Protein 8DLC (pdb70)

Nearest PDB structures (foldseek):
  8dlc-assembly1_A-2  TM=1.005E+00  e=5.383E-42  Vitis vinifera
  4dok-assembly2_B  TM=9.853E-01  e=1.527E-31  Arabidopsis thaliana
  8v8o-assembly2_B  TM=9.751E-01  e=1.381E-26  Panicum virgatum
  5wl6-assembly2_B  TM=9.278E-01  e=7.003E-23  unidentified
  8v8l-assembly2_B  TM=8.866E-01  e=4.266E-18  Panicum virgatum

Solvent-accessible surface area: 10740 Å² total; per-residue (Å²): 163,148,90,43,110,2,61,156,18,58,0,32,45,95,33,100,38,80,89,75,0,34,26,23,2,94,7,14,17,47,78,127,90,149,219,103,83,66,70,70,12,0,0,0,1,0,0,17,61,90,4,28,50,82,0,74,102,39,126,65,82,56,9,166,80,0,22,122,40,64,106,0,1,75,26,0,3,78,12,88,18,5,8,25,2,32,0,3,1,32,100,81,32,117,0,22,81,5,0,83,94,0,44,43,12,0,75,86,56,0,56,90,82,124,92,85,96,138,101,9,64,97,14,2,85,125,1,32,115,15,0,112,88,34,107,1,88,126,85,1,42,0,18,0,37,8,29,53,128,51,165,25,0,61,0,18,7,26,14,133,88,144,158,103,37,110,45,76,5,129,23,48,35,0,5,54,4,0,29,38,19,4,2,15,3,71,174,12,55,0,96,69,0,6,49,27,0,0,79,48,0,8,73,64,2,78,176

Secondary structure (DSSP, 8-state):
-PPEEETTEEE-SEEESSSEEEEEEEEEEEEEETTEEEEEEEEEEEE-TTHHHHTGGGTT--HHHHHT-HHHHHHHHHSSS-EEEEEEESS-EEHHHHHHHHHHHHHHHHHHTT---HHHHHHHHHHHHHHHT-EE-TT-EEEEEE-TTSS-EEEEEE-TTSPPEEEEE--HHHHHHHHHHHH-GGG-S-HHHHHHHHHHHHHHHT-

Organism: Vitis vinifera (NCBI:txid29760)

Structure (mmCIF, N/CA/C/O backbone):
data_8DLC
#
_entry.id   8DLC
#
_cell.length_a   49.420
_cell.length_b   49.420
_cell.length_c   170.851
_cell.angle_alpha   90.000
_cell.angle_beta   90.000
_cell.angle_gamma   120.000
#
_symmetry.space_group_name_H-M   'P 32 2 1'
#
loop_
_entity.id
_entity.type
_entity.pdbx_description
1 polymer 'Chalcone-flavonone isomerase family protein'
2 water water
#
loop_
_atom_site.group_PDB
_atom_site.id
_atom_site.type_symbol
_atom_site.label_atom_id
_atom_site.label_alt_id
_atom_site.label_comp_id
_atom_site.label_asym_id
_atom_site.label_entity_id
_atom_site.label_seq_id
_atom_site.pdbx_PDB_ins_code
_atom_site.Cartn_x
_atom_site.Cartn_y
_atom_site.Cartn_z
_atom_site.occupancy
_atom_site.B_iso_or_equiv
_atom_site.auth_seq_id
_atom_site.auth_comp_id
_atom_site.auth_asym_id
_atom_site.auth_atom_id
_atom_site.pdbx_PDB_model_num
ATOM 1 N N . THR A 1 10 ? 42.72047 -7.48068 -2.34262 1.000 71.18714 41 THR A N 1
ATOM 2 C CA . THR A 1 10 ? 41.50540 -6.68285 -2.17533 1.000 69.08677 41 THR A CA 1
ATOM 3 C C . THR A 1 10 ? 41.39859 -6.14098 -0.75227 1.000 66.96500 41 THR A C 1
ATOM 4 O O . THR A 1 10 ? 41.86385 -6.77500 0.20359 1.000 64.83999 41 THR A O 1
ATOM 15 N N . GLU A 1 11 ? 40.76347 -4.97707 -0.62106 1.000 58.90293 42 GLU A N 1
ATOM 16 C CA . GLU A 1 11 ? 40.77760 -4.22717 0.62700 1.000 50.81608 42 GLU A CA 1
ATOM 17 C C . GLU A 1 11 ? 39.75386 -4.76838 1.62214 1.000 39.42829 42 GLU A C 1
ATOM 18 O O . GLU A 1 11 ? 38.66084 -5.19749 1.24931 1.000 33.62026 42 GLU A O 1
ATOM 30 N N . MET A 1 12 ? 40.12109 -4.74344 2.89608 1.000 38.45912 43 MET A N 1
ATOM 31 C CA . MET A 1 12 ? 39.18632 -5.07164 3.95422 1.000 31.30326 43 MET A CA 1
ATOM 32 C C . MET A 1 12 ? 38.10521 -3.99679 4.05451 1.000 33.97723 43 MET A C 1
ATOM 33 O O . MET A 1 12 ? 38.35702 -2.80674 3.85056 1.000 29.52826 43 MET A O 1
ATOM 47 N N . VAL A 1 13 ? 36.89632 -4.42697 4.39870 1.000 27.60923 44 VAL A N 1
ATOM 48 C CA . VAL A 1 13 ? 35.78925 -3.50113 4.63698 1.000 24.34565 44 VAL A CA 1
ATOM 49 C C . VAL A 1 13 ? 35.77348 -3.15625 6.11301 1.000 23.47160 44 VAL A C 1
ATOM 50 O O . VAL A 1 13 ? 35.64175 -4.04333 6.94896 1.000 23.55131 44 VAL A O 1
ATOM 63 N N . MET A 1 14 ? 35.92437 -1.87226 6.43209 1.000 25.17108 45 MET A N 1
ATOM 64 C CA . MET A 1 14 ? 35.91657 -1.41137 7.81912 1.000 26.71581 45 MET A CA 1
ATOM 65 C C . MET A 1 14 ? 34.47263 -1.23159 8.27941 1.000 25.16218 45 MET A C 1
ATOM 66 O O . MET A 1 14 ? 33.75843 -0.34564 7.80161 1.000 27.99323 45 MET A O 1
ATOM 80 N N . VAL A 1 15 ? 34.06391 -2.03672 9.24742 1.000 22.26565 46 VAL A N 1
ATOM 81 C CA . VAL A 1 15 ? 32.74702 -1.99394 9.86066 1.000 24.19972 46 VAL A CA 1
ATOM 82 C C . VAL A 1 15 ? 32.93521 -1.41903 11.27267 1.000 24.06024 46 VAL A C 1
ATOM 83 O O . VAL A 1 15 ? 33.40646 -2.09804 12.18453 1.000 19.76968 46 VAL A O 1
ATOM 96 N N . ASP A 1 16 ? 32.57609 -0.15909 11.46584 1.000 24.80236 47 ASP A N 1
ATOM 97 C CA . ASP A 1 16 ? 32.86622 0.55884 12.71085 1.000 31.33434 47 ASP A CA 1
ATOM 98 C C . ASP A 1 16 ? 34.29835 0.27499 13.18656 1.000 31.74309 47 ASP A C 1
ATOM 99 O O . ASP A 1 16 ? 34.54861 -0.16707 14.30848 1.000 28.95503 47 ASP A O 1
ATOM 108 N N . GLU A 1 17 ? 35.25815 0.50418 12.29740 1.000 30.91729 48 GLU A N 1
ATOM 109 C CA . GLU A 1 17 ? 36.69122 0.42234 12.58913 1.000 32.81526 48 GLU A CA 1
ATOM 110 C C . GLU A 1 17 ? 37.21044 -1.00061 12.80292 1.000 32.76348 48 GLU A C 1
ATOM 111 O O . GLU A 1 17 ? 38.38153 -1.18249 13.16269 1.000 29.33318 48 GLU A O 1
ATOM 123 N N . ILE A 1 18 ? 36.39652 -2.00769 12.54799 1.000 29.27281 49 ILE A N 1
ATOM 124 C CA . ILE A 1 18 ? 36.81171 -3.41364 12.58380 1.000 26.17827 49 ILE A CA 1
ATOM 125 C C . ILE A 1 18 ? 36.85551 -3.94452 11.17175 1.000 23.08933 49 ILE A C 1
ATOM 126 O O . ILE A 1 18 ? 35.86536 -3.81859 10.42194 1.000 22.97981 49 ILE A O 1
ATOM 142 N N . PRO A 1 19 ? 37.95751 -4.57035 10.75049 1.000 23.29112 50 PRO A N 1
ATOM 143 C CA . PRO A 1 19 ? 38.05233 -5.10123 9.38943 1.000 27.55399 50 PRO A CA 1
ATOM 144 C C . PRO A 1 19 ? 37.26345 -6.38231 9.15847 1.000 29.47688 50 PRO A C 1
ATOM 145 O O . PRO A 1 19 ? 37.24372 -7.29038 9.98840 1.000 26.54846 50 PRO A O 1
ATOM 156 N N . PHE A 1 20 ? 36.60125 -6.44130 8.00059 1.000 25.65612 51 PHE A N 1
ATOM 157 C CA . PHE A 1 20 ? 35.84931 -7.59936 7.55163 1.000 21.49591 51 PHE A CA 1
ATOM 158 C C . PHE A 1 20 ? 36.29209 -7.91719 6.12753 1.000 21.93332 51 PHE A C 1
ATOM 159 O O . PHE A 1 20 ? 36.34982 -7.01511 5.28659 1.000 22.65748 51 PHE A O 1
ATOM 176 N N . PRO A 1 21 ? 36.57619 -9.17512 5.79837 1.000 25.60216 52 PRO A N 1
ATOM 177 C CA . PRO A 1 21 ? 36.80797 -9.54198 4.39330 1.000 23.91440 52 PRO A CA 1
ATOM 178 C C . PRO A 1 21 ? 35.59578 -9.22406 3.53855 1.000 25.56548 52 PRO A C 1
ATOM 179 O O . PRO A 1 21 ? 34.44988 -9.40925 3.98475 1.000 23.63331 52 PRO A O 1
ATOM 190 N N . PRO A 1 22 ? 35.79449 -8.76994 2.29755 1.000 31.26622 53 PRO A N 1
ATOM 191 C CA . PRO A 1 22 ? 34.63030 -8.57601 1.40378 1.000 27.39711 53 PRO A CA 1
ATOM 192 C C . PRO A 1 22 ? 34.06537 -9.88004 0.87378 1.000 23.94794 53 PRO A C 1
ATOM 193 O O . PRO A 1 22 ? 32.92328 -9.91215 0.39199 1.000 26.62132 53 PRO A O 1
ATOM 204 N N . GLN A 1 23 ? 34.83252 -10.95395 0.94655 1.000 21.22420 54 GLN A N 1
ATOM 205 C CA . GLN A 1 23 ? 34.45460 -12.26796 0.46751 1.000 25.63836 54 GLN A CA 1
ATOM 206 C C . GLN A 1 23 ? 35.01691 -13.31297 1.43032 1.000 29.24735 54 GLN A C 1
ATOM 207 O O . GLN A 1 23 ? 36.13098 -13.17587 1.93013 1.000 32.23549 54 GLN A O 1
ATOM 221 N N . ILE A 1 24 ? 34.21809 -14.33409 1.71339 1.000 25.58373 55 ILE A N 1
ATOM 222 C CA . ILE A 1 24 ? 34.62538 -15.53110 2.44422 1.000 26.19436 55 ILE A CA 1
ATOM 223 C C . ILE A 1 24 ? 34.23838 -16.74608 1.60619 1.000 29.95584 55 ILE A C 1
ATOM 224 O O . ILE A 1 24 ? 33.19126 -16.75316 0.95638 1.000 30.46563 55 ILE A O 1
ATOM 240 N N . THR A 1 25 ? 35.09650 -17.75697 1.57795 1.000 25.96026 56 THR A N 1
ATOM 241 C CA . THR A 1 25 ? 34.81852 -18.97894 0.82890 1.000 25.71090 56 THR A CA 1
ATOM 242 C C . THR A 1 25 ? 34.55284 -20.12206 1.79486 1.000 28.88387 56 THR A C 1
ATOM 243 O O . THR A 1 25 ? 35.41604 -20.46801 2.60767 1.000 30.50338 56 THR A O 1
ATOM 254 N N . THR A 1 26 ? 33.35190 -20.70020 1.70403 1.000 28.65132 57 THR A N 1
ATOM 255 C CA . THR A 1 26 ? 33.02519 -21.93630 2.40799 1.000 30.21269 57 THR A CA 1
ATOM 256 C C . THR A 1 26 ? 33.01913 -23.03822 1.35490 1.000 30.85117 57 THR A C 1
ATOM 257 O O . THR A 1 26 ? 34.05806 -23.32003 0.75069 1.000 38.20662 57 THR A O 1
ATOM 268 N N . ALA A 1 27 ? 31.85617 -23.65334 1.11807 1.000 31.52310 58 ALA A N 1
ATOM 269 C CA . ALA A 1 27 ? 31.66806 -24.50327 -0.05296 1.000 31.97579 58 ALA A CA 1
ATOM 270 C C . ALA A 1 27 ? 31.58672 -23.70418 -1.34889 1.000 38.84232 58 ALA A C 1
ATOM 271 O O . ALA A 1 27 ? 31.77359 -24.27207 -2.42897 1.000 36.55261 58 ALA A O 1
ATOM 278 N N . LYS A 1 28 ? 31.28457 -22.41722 -1.26173 1.000 28.68010 59 LYS A N 1
ATOM 279 C CA . LYS A 1 28 ? 31.10125 -21.52416 -2.38862 1.000 32.09826 59 LYS A CA 1
ATOM 280 C C . LYS A 1 28 ? 31.67715 -20.17911 -1.99962 1.000 27.80055 59 LYS A C 1
ATOM 281 O O . LYS A 1 28 ? 31.81633 -19.87019 -0.80362 1.000 28.29431 59 LYS A O 1
ATOM 300 N N . PRO A 1 29 ? 32.02986 -19.34299 -2.97361 1.000 32.08862 60 PRO A N 1
ATOM 301 C CA . PRO A 1 29 ? 32.37174 -17.94797 -2.66656 1.000 30.77520 60 PRO A CA 1
ATOM 302 C C . PRO A 1 29 ? 31.15174 -17.19417 -2.15328 1.000 25.83817 60 PRO A C 1
ATOM 303 O O . PRO A 1 29 ? 30.07764 -17.25826 -2.75208 1.000 26.93017 60 PRO A O 1
ATOM 314 N N . LEU A 1 30 ? 31.31786 -16.50024 -1.03125 1.000 22.83592 61 LEU A N 1
ATOM 315 C CA . LEU A 1 30 ? 30.24388 -15.73243 -0.40899 1.000 25.89868 61 LEU A CA 1
ATOM 316 C C . LEU A 1 30 ? 30.65971 -14.27538 -0.31395 1.000 22.52016 61 LEU A C 1
ATOM 317 O O . LEU A 1 30 ? 31.80673 -13.97526 0.01686 1.000 26.26190 61 LEU A O 1
ATOM 333 N N . CYS A 1 31 ? 29.72454 -13.38847 -0.61070 1.000 22.38227 62 CYS A N 1
ATOM 334 C CA . CYS A 1 31 ? 29.94337 -11.95345 -0.53763 1.000 19.93167 62 CYS A CA 1
ATOM 335 C C . CYS A 1 31 ? 29.37753 -11.33963 0.72953 1.000 19.30204 62 CYS A C 1
ATOM 336 O O . CYS A 1 31 ? 28.31166 -11.72980 1.19669 1.000 19.16051 62 CYS A O 1
ATOM 344 N N . LEU A 1 32 ? 30.08249 -10.32958 1.23248 1.000 19.26183 63 LEU A N 1
ATOM 345 C CA . LEU A 1 32 ? 29.59759 -9.49173 2.31863 1.000 19.47888 63 LEU A CA 1
ATOM 346 C C . LEU A 1 32 ? 28.47538 -8.62283 1.80191 1.000 18.72324 63 LEU A C 1
ATOM 347 O O . LEU A 1 32 ? 28.71912 -7.73673 0.98094 1.000 23.95527 63 LEU A O 1
ATOM 363 N N . LEU A 1 33 ? 27.23249 -8.92502 2.20012 1.000 19.27542 64 LEU A N 1
ATOM 364 C CA . LEU A 1 33 ? 26.07730 -8.19713 1.68039 1.000 19.23033 64 LEU A CA 1
ATOM 365 C C . LEU A 1 33 ? 25.36639 -7.37030 2.74159 1.000 17.96018 64 LEU A C 1
ATOM 366 O O . LEU A 1 33 ? 24.38825 -6.68140 2.43782 1.000 21.00482 64 LEU A O 1
ATOM 382 N N . GLY A 1 34 ? 25.83463 -7.42534 3.97050 1.000 18.14102 65 GLY A N 1
ATOM 383 C CA . GLY A 1 34 ? 25.28672 -6.61350 5.03566 1.000 20.04986 65 GLY A CA 1
ATOM 384 C C . GLY A 1 34 ? 26.25194 -6.61547 6.20149 1.000 17.66816 65 GLY A C 1
ATOM 385 O O . GLY A 1 34 ? 27.00210 -7.57239 6.41127 1.000 17.41405 65 GLY A O 1
ATOM 389 N N . TYR A 1 35 ? 26.26493 -5.51053 6.93157 1.000 15.18414 66 TYR A N 1
ATOM 390 C CA . TYR A 1 35 ? 27.08213 -5.39452 8.11643 1.000 15.86859 66 TYR A CA 1
ATOM 391 C C . TYR A 1 35 ? 26.45215 -4.30467 8.96164 1.000 16.06095 66 TYR A C 1
ATOM 392 O O . TYR A 1 35 ? 25.65696 -3.49273 8.47085 1.000 15.71936 66 TYR A O 1
ATOM 410 N N . GLY A 1 36 ? 26.79139 -4.33673 10.24257 1.000 16.21469 67 GLY A N 1
ATOM 411 C CA . GLY A 1 36 ? 26.20746 -3.44388 11.23075 1.000 18.14435 67 GLY A CA 1
ATOM 412 C C . GLY A 1 36 ? 26.78375 -3.77192 12.60062 1.000 17.04380 67 GLY A C 1
ATOM 413 O O . GLY A 1 36 ? 27.82686 -4.41680 12.71737 1.000 20.25121 67 GLY A O 1
ATOM 417 N N . ILE A 1 37 ? 26.09789 -3.32809 13.63678 1.000 17.80375 68 ILE A N 1
ATOM 418 C CA . ILE A 1 37 ? 26.55016 -3.50115 15.00868 1.000 16.61008 68 ILE A CA 1
ATOM 419 C C . ILE A 1 37 ? 25.35337 -3.84437 15.87588 1.000 19.39990 68 ILE A C 1
ATOM 420 O O . ILE A 1 37 ? 24.20227 -3.61749 15.50511 1.000 18.56231 68 ILE A O 1
ATOM 436 N N . THR A 1 38 ? 25.65166 -4.39643 17.05278 1.000 19.84929 69 THR A N 1
ATOM 437 C CA . THR A 1 38 ? 24.72687 -4.45364 18.17694 1.000 22.37016 69 THR A CA 1
ATOM 438 C C . THR A 1 38 ? 25.17891 -3.36966 19.16195 1.000 21.96636 69 THR A C 1
ATOM 439 O O . THR A 1 38 ? 26.38293 -3.16552 19.38174 1.000 20.04268 69 THR A O 1
ATOM 450 N N . ASP A 1 39 ? 24.21793 -2.67183 19.74618 1.000 21.32414 70 ASP A N 1
ATOM 451 C CA . ASP A 1 39 ? 24.51196 -1.56886 20.64522 1.000 23.51531 70 ASP A CA 1
ATOM 452 C C . ASP A 1 39 ? 23.27507 -1.25209 21.46747 1.000 26.92180 70 ASP A C 1
ATOM 453 O O . ASP A 1 39 ? 22.18309 -1.76621 21.21463 1.000 28.07195 70 ASP A O 1
ATOM 462 N N . ILE A 1 40 ? 23.46714 -0.37014 22.45251 1.000 28.05413 71 ILE A N 1
ATOM 463 C CA . ILE A 1 40 ? 22.37620 0.24766 23.18776 1.000 26.85689 71 ILE A CA 1
ATOM 464 C C . ILE A 1 40 ? 22.62100 1.75069 23.18783 1.000 28.68141 71 ILE A C 1
ATOM 465 O O . ILE A 1 40 ? 23.75998 2.19782 23.36166 1.000 29.23923 71 ILE A O 1
ATOM 481 N N . GLU A 1 41 ? 21.56286 2.52857 22.95709 1.000 33.45750 72 GLU A N 1
ATOM 482 C CA . GLU A 1 41 ? 21.57670 3.98657 23.07821 1.000 38.52351 72 GLU A CA 1
ATOM 483 C C . GLU A 1 41 ? 20.65187 4.31235 24.24541 1.000 40.99547 72 GLU A C 1
ATOM 484 O O . GLU A 1 41 ? 19.43588 4.11421 24.14361 1.000 36.60311 72 GLU A O 1
ATOM 496 N N . ILE A 1 42 ? 21.22602 4.78034 25.35834 1.000 43.30051 73 ILE A N 1
ATOM 497 C CA . ILE A 1 42 ? 20.45220 5.09214 26.55751 1.000 50.19555 73 ILE A CA 1
ATOM 498 C C . ILE A 1 42 ? 21.17521 6.17617 27.34146 1.000 46.09568 73 ILE A C 1
ATOM 499 O O . ILE A 1 42 ? 22.39917 6.31133 27.25825 1.000 38.18097 73 ILE A O 1
ATOM 515 N N . HIS A 1 43 ? 20.40725 6.94901 28.11966 1.000 41.68233 74 HIS A N 1
ATOM 516 C CA . HIS A 1 43 ? 20.95925 8.06702 28.88265 1.000 46.56758 74 HIS A CA 1
ATOM 517 C C . HIS A 1 43 ? 21.85298 8.94920 28.00856 1.000 44.09322 74 HIS A C 1
ATOM 518 O O . HIS A 1 43 ? 22.88200 9.44829 28.46441 1.000 48.01112 74 HIS A O 1
ATOM 532 N N . PHE A 1 44 ? 21.49772 9.09526 26.73164 1.000 42.17554 75 PHE A N 1
ATOM 533 C CA . PHE A 1 44 ? 22.18344 9.99042 25.80858 1.000 45.24706 75 PHE A CA 1
ATOM 534 C C . PHE A 1 44 ? 23.58844 9.52063 25.47129 1.000 49.90470 75 PHE A C 1
ATOM 535 O O . PHE A 1 44 ? 24.47728 10.33776 25.19819 1.000 49.76414 75 PHE A O 1
ATOM 552 N N A LEU A 1 45 ? 23.77560 8.19565 25.42914 0.520 37.52371 76 LEU A N 1
ATOM 553 N N B LEU A 1 45 ? 23.82061 8.21866 25.49514 0.480 37.57549 76 LEU A N 1
ATOM 554 C CA A LEU A 1 45 ? 25.08566 7.55483 25.30785 0.520 38.03505 76 LEU A CA 1
ATOM 555 C CA B LEU A 1 45 ? 25.11359 7.73186 25.04986 0.480 38.00583 76 LEU A CA 1
ATOM 556 C C A LEU A 1 45 ? 24.94067 6.28288 24.48177 0.520 35.37351 76 LEU A C 1
ATOM 557 C C B LEU A 1 45 ? 24.96066 6.34188 24.46278 0.480 35.41080 76 LEU A C 1
ATOM 558 O O A LEU A 1 45 ? 23.96479 5.55074 24.64889 0.520 32.90127 76 LEU A O 1
ATOM 559 O O B LEU A 1 45 ? 24.02681 5.59874 24.77089 0.480 33.05202 76 LEU A O 1
ATOM 590 N N . GLN A 1 46 ? 25.89954 6.02707 23.59458 1.000 33.35965 77 GLN A N 1
ATOM 591 C CA . GLN A 1 46 ? 25.91555 4.79714 22.81747 1.000 34.40852 77 GLN A CA 1
ATOM 592 C C . GLN A 1 46 ? 27.00476 3.85724 23.31920 1.000 28.48869 77 GLN A C 1
ATOM 593 O O . GLN A 1 46 ? 28.14975 4.27636 23.54302 1.000 35.01793 77 GLN A O 1
ATOM 607 N N . ILE A 1 47 ? 26.64595 2.59118 23.48816 1.000 28.68395 78 ILE A N 1
ATOM 608 C CA . ILE A 1 47 ? 27.59416 1.56926 23.90290 1.000 31.13598 78 ILE A CA 1
ATOM 609 C C . ILE A 1 47 ? 27.51912 0.43834 22.89682 1.000 25.01462 78 ILE A C 1
ATOM 610 O O . ILE A 1 47 ? 26.46418 -0.20879 22.77997 1.000 24.85934 78 ILE A O 1
ATOM 626 N N . LYS A 1 48 ? 28.63203 0.17353 22.21560 1.000 25.67333 79 LYS A N 1
ATOM 627 C CA . LYS A 1 48 ? 28.67495 -0.80337 21.13451 1.000 25.49126 79 LYS A CA 1
ATOM 628 C C . LYS A 1 48 ? 29.16121 -2.15835 21.63031 1.000 22.46656 79 LYS A C 1
ATOM 629 O O . LYS A 1 48 ? 30.19135 -2.25127 22.29811 1.000 27.84277 79 LYS A O 1
ATOM 648 N N . PHE A 1 49 ? 28.43928 -3.20841 21.27036 1.000 23.18625 80 PHE A N 1
ATOM 649 C CA . PHE A 1 49 ? 28.70255 -4.55042 21.77720 1.000 23.60690 80 PHE A CA 1
ATOM 650 C C . PHE A 1 49 ? 29.45147 -5.40624 20.76899 1.000 22.12231 80 PHE A C 1
ATOM 651 O O . PHE A 1 49 ? 30.48261 -5.99714 21.09976 1.000 17.94741 80 PHE A O 1
ATOM 668 N N . THR A 1 50 ? 28.95025 -5.47721 19.53108 1.000 19.74846 81 THR A N 1
ATOM 669 C CA . THR A 1 50 ? 29.58817 -6.31305 18.53089 1.000 19.68735 81 THR A CA 1
ATOM 670 C C . THR A 1 50 ? 29.42884 -5.67395 17.15898 1.000 18.85599 81 THR A C 1
ATOM 671 O O . THR A 1 50 ? 28.51769 -4.88005 16.92721 1.000 18.78349 81 THR A O 1
ATOM 682 N N . ALA A 1 51 ? 30.30372 -6.07277 16.23678 1.000 17.84848 82 ALA A N 1
ATOM 683 C CA . ALA A 1 51 ? 30.11542 -5.80568 14.81084 1.000 23.02431 82 ALA A CA 1
ATOM 684 C C . ALA A 1 51 ? 29.77845 -7.10466 14.08980 1.000 20.61236 82 ALA A C 1
ATOM 685 O O . ALA A 1 51 ? 30.29165 -8.16562 14.43061 1.000 18.81446 82 ALA A O 1
ATOM 692 N N . ILE A 1 52 ? 28.93625 -7.00869 13.06796 1.000 19.43134 83 ILE A N 1
ATOM 693 C CA . ILE A 1 52 ? 28.39127 -8.17170 12.37196 1.000 16.69924 83 ILE A CA 1
ATOM 694 C C . ILE A 1 52 ? 28.63998 -8.01854 10.86993 1.000 16.32182 83 ILE A C 1
ATOM 695 O O . ILE A 1 52 ? 28.44373 -6.93852 10.30306 1.000 17.80179 83 ILE A O 1
ATOM 711 N N . GLY A 1 53 ? 29.00900 -9.10145 10.23678 1.000 18.16978 84 GLY A N 1
ATOM 712 C CA . GLY A 1 53 ? 29.00774 -9.16333 8.78577 1.000 16.50839 84 GLY A CA 1
ATOM 713 C C . GLY A 1 53 ? 28.17981 -10.35340 8.35683 1.000 17.71742 84 GLY A C 1
ATOM 714 O O . GLY A 1 53 ? 28.26505 -11.42844 8.94572 1.000 16.67483 84 GLY A O 1
ATOM 718 N N . VAL A 1 54 ? 27.39559 -10.15341 7.30599 1.000 15.37005 85 VAL A N 1
ATOM 719 C CA . VAL A 1 54 ? 26.54962 -11.20048 6.75906 1.000 15.94717 85 VAL A CA 1
ATOM 720 C C . VAL A 1 54 ? 27.03741 -11.56930 5.36694 1.000 18.03101 85 VAL A C 1
ATOM 721 O O . VAL A 1 54 ? 27.10314 -10.72022 4.47800 1.000 17.26870 85 VAL A O 1
ATOM 734 N N . TYR A 1 55 ? 27.33954 -12.83625 5.15778 1.000 16.85567 86 TYR A N 1
ATOM 735 C CA . TYR A 1 55 ? 27.96137 -13.30407 3.92263 1.000 19.73257 86 TYR A CA 1
ATOM 736 C C . TYR A 1 55 ? 26.97937 -14.25714 3.26873 1.000 20.66444 86 TYR A C 1
ATOM 737 O O . TYR A 1 55 ? 26.50360 -15.17525 3.91974 1.000 16.86783 86 TYR A O 1
ATOM 755 N N . LEU A 1 56 ? 26.65210 -14.01408 2.01081 1.000 17.44260 87 LEU A N 1
ATOM 756 C CA . LEU A 1 56 ? 25.68807 -14.81514 1.27692 1.000 16.09159 87 LEU A CA 1
ATOM 757 C C . LEU A 1 56 ? 26.19984 -15.07096 -0.13519 1.000 16.72522 87 LEU A C 1
ATOM 758 O O . LEU A 1 56 ? 26.99665 -14.31182 -0.68028 1.000 17.80717 87 LEU A O 1
ATOM 774 N N . GLU A 1 57 ? 25.65886 -16.11098 -0.75818 1.000 17.92613 88 GLU A N 1
ATOM 775 C CA . GLU A 1 57 ? 25.97664 -16.38383 -2.13726 1.000 23.84499 88 GLU A CA 1
ATOM 776 C C . GLU A 1 57 ? 25.38434 -15.28583 -3.01006 1.000 21.10347 88 GLU A C 1
ATOM 777 O O . GLU A 1 57 ? 24.25933 -14.82500 -2.75181 1.000 23.20365 88 GLU A O 1
ATOM 789 N N . PRO A 1 58 ? 26.12009 -14.81066 -4.01816 1.000 25.65171 89 PRO A N 1
ATOM 790 C CA . PRO A 1 58 ? 25.50780 -13.84566 -4.95396 1.000 29.20409 89 PRO A CA 1
ATOM 791 C C . PRO A 1 58 ? 24.23075 -14.36977 -5.60177 1.000 25.88737 89 PRO A C 1
ATOM 792 O O . PRO A 1 58 ? 23.30960 -13.59587 -5.86254 1.000 25.26399 89 PRO A O 1
ATOM 803 N N . GLU A 1 59 ? 24.13287 -15.68176 -5.82286 1.000 24.19237 90 GLU A N 1
ATOM 804 C CA . GLU A 1 59 ? 22.94285 -16.30187 -6.37869 1.000 31.96131 90 GLU A CA 1
ATOM 805 C C . GLU A 1 59 ? 21.72099 -16.14010 -5.49445 1.000 26.58439 90 GLU A C 1
ATOM 806 O O . GLU A 1 59 ? 20.60496 -16.48421 -5.92127 1.000 22.46924 90 GLU A O 1
ATOM 818 N N . ILE A 1 60 ? 21.88316 -15.67218 -4.25244 1.000 25.81426 91 ILE A N 1
ATOM 819 C CA . ILE A 1 60 ? 20.69029 -15.50240 -3.42021 1.000 20.05170 91 ILE A CA 1
ATOM 820 C C . ILE A 1 60 ? 19.76804 -14.48246 -4.08096 1.000 25.48294 91 ILE A C 1
ATOM 821 O O . ILE A 1 60 ? 18.53608 -14.51563 -3.91273 1.000 20.87913 91 ILE A O 1
ATOM 837 N N . VAL A 1 61 ? 20.33578 -13.56932 -4.88199 1.000 19.83389 92 VAL A N 1
ATOM 838 C CA . VAL A 1 61 ? 19.46553 -12.58838 -5.54075 1.000 17.64541 92 VAL A CA 1
ATOM 839 C C . VAL A 1 61 ? 18.45946 -13.30944 -6.42762 1.000 23.29799 92 VAL A C 1
ATOM 840 O O . VAL A 1 61 ? 17.30838 -12.86357 -6.56737 1.000 25.78863 92 VAL A O 1
ATOM 853 N N . GLY A 1 62 ? 18.83550 -14.46634 -6.98278 1.000 23.48622 93 GLY A N 1
ATOM 854 C CA . GLY A 1 62 ? 17.88945 -15.24240 -7.79867 1.000 23.94620 93 GLY A CA 1
ATOM 855 C C . GLY A 1 62 ? 16.79269 -15.90960 -6.98152 1.000 28.40473 93 GLY A C 1
ATOM 856 O O . GLY A 1 62 ? 15.65362 -16.03371 -7.43932 1.000 26.00139 93 GLY A O 1
ATOM 860 N N . HIS A 1 63 ? 17.10197 -16.30967 -5.73661 1.000 23.46165 94 HIS A N 1
ATOM 861 C CA . HIS A 1 63 ? 16.07520 -16.84987 -4.87247 1.000 20.58451 94 HIS A CA 1
ATOM 862 C C . HIS A 1 63 ? 15.12516 -15.79503 -4.34421 1.000 22.80867 94 HIS A C 1
ATOM 863 O O . HIS A 1 63 ? 14.07530 -16.15021 -3.80904 1.000 24.87109 94 HIS A O 1
ATOM 877 N N . LEU A 1 64 ? 15.45598 -14.51698 -4.44716 1.000 20.12145 95 LEU A N 1
ATOM 878 C CA . LEU A 1 64 ? 14.62895 -13.47713 -3.85593 1.000 20.54441 95 LEU A CA 1
ATOM 879 C C . LEU A 1 64 ? 13.91165 -12.64614 -4.92173 1.000 20.11430 95 LEU A C 1
ATOM 880 O O . LEU A 1 64 ? 13.39057 -11.56923 -4.62054 1.000 19.80591 95 LEU A O 1
ATOM 896 N N . GLN A 1 65 ? 13.76350 -13.18606 -6.10474 1.000 24.05015 96 GLN A N 1
ATOM 897 C CA . GLN A 1 65 ? 13.14221 -12.47005 -7.19757 1.000 22.90997 96 GLN A CA 1
ATOM 898 C C . GLN A 1 65 ? 11.70020 -12.05826 -6.94227 1.000 25.12415 96 GLN A C 1
ATOM 899 O O . GLN A 1 65 ? 11.24396 -11.11626 -7.58711 1.000 27.45033 96 GLN A O 1
ATOM 913 N N . PRO A 1 66 ? 10.93445 -12.70942 -6.06218 1.000 22.97518 97 PRO A N 1
ATOM 914 C CA . PRO A 1 66 ? 9.60743 -12.16562 -5.78189 1.000 22.15310 97 PRO A CA 1
ATOM 915 C C . PRO A 1 66 ? 9.65835 -10.73165 -5.23379 1.000 24.58828 97 PRO A C 1
ATOM 916 O O . PRO A 1 66 ? 8.64624 -10.02278 -5.31754 1.000 24.16370 97 PRO A O 1
ATOM 927 N N . TRP A 1 67 ? 10.80538 -10.25155 -4.73596 1.000 24.71609 98 TRP A N 1
ATOM 928 C CA . TRP A 1 67 ? 10.86531 -8.90059 -4.16886 1.000 22.13117 98 TRP A CA 1
ATOM 929 C C . TRP A 1 67 ? 11.58002 -7.90542 -5.08691 1.000 23.78257 98 TRP A C 1
ATOM 930 O O . TRP A 1 67 ? 11.88695 -6.79042 -4.66488 1.000 25.97574 98 TRP A O 1
ATOM 951 N N . LYS A 1 68 ? 11.74783 -8.24130 -6.35697 1.000 25.03195 99 LYS A N 1
ATOM 952 C CA . LYS A 1 68 ? 12.42154 -7.31014 -7.26502 1.000 29.22451 99 LYS A CA 1
ATOM 953 C C . LYS A 1 68 ? 11.60434 -6.03423 -7.45076 1.000 31.79742 99 LYS A C 1
ATOM 954 O O . LYS A 1 68 ? 10.38035 -6.04439 -7.39854 1.000 26.88780 99 LYS A O 1
ATOM 973 N N . GLY A 1 69 ? 12.31716 -4.92112 -7.64481 1.000 30.32758 100 GLY A N 1
ATOM 974 C CA . GLY A 1 69 ? 11.70198 -3.61919 -7.73159 1.000 32.94754 100 GLY A CA 1
ATOM 975 C C . GLY A 1 69 ? 11.35114 -2.97334 -6.41247 1.000 34.62027 100 GLY A C 1
ATOM 976 O O . GLY A 1 69 ? 10.98000 -1.79539 -6.40231 1.000 31.61640 100 GLY A O 1
ATOM 980 N N . LYS A 1 70 ? 11.44844 -3.68742 -5.29355 1.000 31.05180 101 LYS A N 1
ATOM 981 C CA . LYS A 1 70 ? 11.17460 -3.08656 -3.99545 1.000 26.26103 101 LYS A CA 1
ATOM 982 C C . LYS A 1 70 ? 12.38059 -2.28645 -3.51860 1.000 25.07645 101 LYS A C 1
ATOM 983 O O . LYS A 1 70 ? 13.53560 -2.67428 -3.74185 1.000 26.46671 101 LYS A O 1
ATOM 1002 N N . SER A 1 71 ? 12.10359 -1.21054 -2.78847 1.000 26.12345 102 SER A N 1
ATOM 1003 C CA . SER A 1 71 ? 13.14758 -0.36045 -2.25859 1.000 29.70823 102 SER A CA 1
ATOM 1004 C C . SER A 1 71 ? 13.70789 -0.90349 -0.95374 1.000 29.15223 102 SER A C 1
ATOM 1005 O O . SER A 1 71 ? 13.07012 -1.67263 -0.23968 1.000 23.40207 102 SER A O 1
ATOM 1013 N N . GLY A 1 72 ? 14.87889 -0.39337 -0.59291 1.000 25.83382 103 GLY A N 1
ATOM 1014 C CA . GLY A 1 72 ? 15.50317 -0.81039 0.65294 1.000 24.82957 103 GLY A CA 1
ATOM 1015 C C . GLY A 1 72 ? 14.63336 -0.52860 1.85612 1.000 25.63409 103 GLY A C 1
ATOM 1016 O O . GLY A 1 72 ? 14.54963 -1.34268 2.77107 1.000 25.76935 103 GLY A O 1
ATOM 1020 N N . LYS A 1 73 ? 13.92921 0.60631 1.85035 1.000 26.63138 104 LYS A N 1
ATOM 1021 C CA . LYS A 1 73 ? 13.07238 0.92311 2.99253 1.000 29.00989 104 LYS A CA 1
ATOM 1022 C C . LYS A 1 73 ? 11.87853 -0.03605 3.11167 1.000 27.77447 104 LYS A C 1
ATOM 1023 O O . LYS A 1 73 ? 11.51579 -0.44319 4.22671 1.000 31.01761 104 LYS A O 1
ATOM 1042 N N . GLU A 1 74 ? 11.24537 -0.41404 1.99976 1.000 27.42673 105 GLU A N 1
ATOM 1043 C CA . GLU A 1 74 ? 10.13152 -1.34519 2.15889 1.000 33.54208 105 GLU A CA 1
ATOM 1044 C C . GLU A 1 74 ? 10.60674 -2.78415 2.39068 1.000 33.73221 105 GLU A C 1
ATOM 1045 O O . GLU A 1 74 ? 9.91797 -3.55630 3.06775 1.000 32.73298 105 GLU A O 1
ATOM 1057 N N . LEU A 1 75 ? 11.80771 -3.13296 1.94743 1.000 24.40616 106 LEU A N 1
ATOM 1058 C CA . LEU A 1 75 ? 12.35493 -4.48591 2.20622 1.000 25.52681 106 LEU A CA 1
ATOM 1059 C C . LEU A 1 75 ? 12.76521 -4.56598 3.67914 1.000 24.86792 106 LEU A C 1
ATOM 1060 O O . LEU A 1 75 ? 12.52545 -5.59006 4.27610 1.000 23.54536 106 LEU A O 1
ATOM 1076 N N . ALA A 1 76 ? 13.22018 -3.46897 4.26915 1.000 22.56898 107 ALA A N 1
ATOM 1077 C CA . ALA A 1 76 ? 13.68543 -3.39403 5.67507 1.000 27.01391 107 ALA A CA 1
ATOM 1078 C C . ALA A 1 76 ? 12.53464 -3.65825 6.65526 1.000 28.62041 107 ALA A C 1
ATOM 1079 O O . ALA A 1 76 ? 12.79590 -4.12731 7.74017 1.000 28.08419 107 ALA A O 1
ATOM 1086 N N . GLU A 1 77 ? 11.30853 -3.31538 6.28151 1.000 28.36402 108 GLU A N 1
ATOM 1087 C CA . GLU A 1 77 ? 10.09471 -3.53060 7.09972 1.000 33.82927 108 GLU A CA 1
ATOM 1088 C C . GLU A 1 77 ? 9.32478 -4.76066 6.61376 1.000 27.03043 108 GLU A C 1
ATOM 1089 O O . GLU A 1 77 ? 8.22488 -4.92984 7.07295 1.000 28.60549 108 GLU A O 1
ATOM 1101 N N . ASN A 1 78 ? 9.88972 -5.59152 5.74259 1.000 26.53563 109 ASN A N 1
ATOM 1102 C CA . ASN A 1 78 ? 9.16476 -6.71856 5.16663 1.000 28.03584 109 ASN A CA 1
ATOM 1103 C C . ASN A 1 78 ? 9.65803 -8.02455 5.76643 1.000 26.46700 109 ASN A C 1
ATOM 1104 O O . ASN A 1 78 ? 10.66902 -8.57738 5.31220 1.000 23.76767 109 ASN A O 1
ATOM 1115 N N . ASP A 1 79 ? 8.92828 -8.53072 6.75853 1.000 26.62680 110 ASP A N 1
ATOM 1116 C CA . ASP A 1 79 ? 9.35156 -9.75372 7.42835 1.000 26.91481 110 ASP A CA 1
ATOM 1117 C C . ASP A 1 79 ? 9.14656 -10.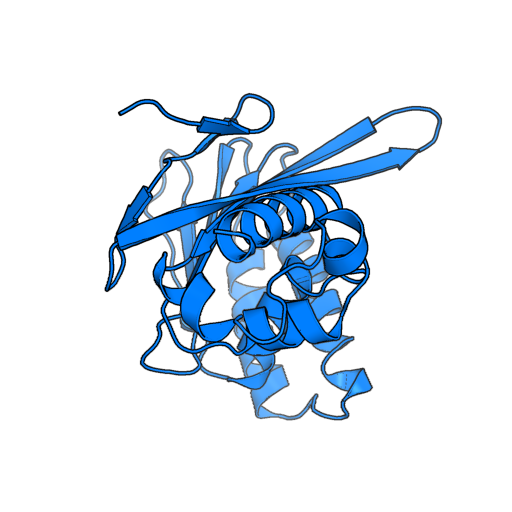99868 6.55829 1.000 28.27959 110 ASP A C 1
ATOM 1118 O O . ASP A 1 79 ? 9.85772 -11.98060 6.75908 1.000 26.26997 110 ASP A O 1
ATOM 1127 N N . ASP A 1 80 ? 8.27337 -10.96971 5.55045 1.000 23.85984 111 ASP A N 1
ATOM 1128 C CA . ASP A 1 80 ? 8.24634 -12.09263 4.62036 1.000 26.00105 111 ASP A CA 1
ATOM 1129 C C . ASP A 1 80 ? 9.54320 -12.17340 3.81812 1.000 24.90388 111 ASP A C 1
ATOM 1130 O O . ASP A 1 80 ? 10.02728 -13.26632 3.49994 1.000 23.47696 111 ASP A O 1
ATOM 1139 N N . PHE A 1 81 ? 10.09499 -11.02430 3.45211 1.000 20.50311 112 PHE A N 1
ATOM 1140 C CA . PHE A 1 81 ? 11.33884 -10.99208 2.69088 1.000 21.23543 112 PHE A CA 1
ATOM 1141 C C . PHE A 1 81 ? 12.44708 -11.66201 3.48562 1.000 19.30688 112 PHE A C 1
ATOM 1142 O O . PHE A 1 81 ? 13.15609 -12.53787 2.97042 1.000 18.82304 112 PHE A O 1
ATOM 1159 N N . PHE A 1 82 ? 12.59926 -11.26509 4.75463 1.000 20.95272 113 PHE A N 1
ATOM 1160 C CA . PHE A 1 82 ? 13.66248 -11.82402 5.57539 1.000 21.71903 113 PHE A CA 1
ATOM 1161 C C . PHE A 1 82 ? 13.39773 -13.26908 5.90832 1.000 19.94998 113 PHE A C 1
ATOM 1162 O O . PHE A 1 82 ? 14.34084 -14.05397 5.96808 1.000 20.30248 113 PHE A O 1
ATOM 1179 N N . GLU A 1 83 ? 12.12880 -13.66825 6.02952 1.000 20.96259 114 GLU A N 1
ATOM 1180 C CA . GLU A 1 83 ? 11.83301 -15.08430 6.16846 1.000 20.91862 114 GLU A CA 1
ATOM 1181 C C . GLU A 1 83 ? 12.29488 -15.86114 4.94531 1.000 21.81719 114 GLU A C 1
ATOM 1182 O O . GLU A 1 83 ? 12.81604 -16.97109 5.06712 1.000 22.11547 114 GLU A O 1
ATOM 1194 N N . ALA A 1 84 ? 12.11159 -15.30407 3.75239 1.000 19.80426 115 ALA A N 1
ATOM 1195 C CA . ALA A 1 84 ? 12.57646 -16.00592 2.56125 1.000 18.65513 115 ALA A CA 1
ATOM 1196 C C . ALA A 1 84 ? 14.09645 -16.02372 2.50197 1.000 17.84907 115 ALA A C 1
ATOM 1197 O O . ALA A 1 84 ? 14.71549 -16.99660 2.03877 1.000 17.93550 115 ALA A O 1
ATOM 1204 N N . LEU A 1 85 ? 14.72839 -14.94367 2.91794 1.000 20.19959 116 LEU A N 1
ATOM 1205 C CA . LEU A 1 85 ? 16.18438 -14.93048 2.88967 1.000 19.12557 116 LEU A CA 1
ATOM 1206 C C . LEU A 1 85 ? 16.74269 -15.97649 3.84348 1.000 18.39001 116 LEU A C 1
ATOM 1207 O O . LEU A 1 85 ? 17.69372 -16.68934 3.51225 1.000 18.06766 116 LEU A O 1
ATOM 1223 N N . ILE A 1 86 ? 16.16393 -16.07166 5.03958 1.000 17.92506 117 ILE A N 1
ATOM 1224 C CA . ILE A 1 86 ? 16.63323 -17.02168 6.05742 1.000 17.69405 117 ILE A CA 1
ATOM 1225 C C . ILE A 1 86 ? 16.50833 -18.45266 5.57432 1.000 20.56176 117 ILE A C 1
ATOM 1226 O O . ILE A 1 86 ? 17.37549 -19.29557 5.86109 1.000 19.33131 117 ILE A O 1
ATOM 1242 N N . SER A 1 87 ? 15.45122 -18.74573 4.81849 1.000 21.62099 118 SER A N 1
ATOM 1243 C CA . SER A 1 87 ? 15.20632 -20.11073 4.38443 1.000 22.17718 118 SER A CA 1
ATOM 1244 C C . SER A 1 87 ? 15.65209 -20.38056 2.95832 1.000 23.71175 118 SER A C 1
ATOM 1245 O O . SER A 1 87 ? 15.62316 -21.54052 2.52424 1.000 22.01795 118 SER A O 1
ATOM 1253 N N . ALA A 1 88 ? 16.10682 -19.35444 2.23032 1.000 19.60042 119 ALA A N 1
ATOM 1254 C CA . ALA A 1 88 ? 16.57460 -19.54927 0.87422 1.000 20.55263 119 ALA A CA 1
ATOM 1255 C C . ALA A 1 88 ? 17.59673 -20.67113 0.79894 1.000 18.44008 119 ALA A C 1
ATOM 1256 O O . ALA A 1 88 ? 18.34793 -20.88311 1.73979 1.000 19.14401 119 ALA A O 1
ATOM 1263 N N . PRO A 1 89 ? 17.66262 -21.41104 -0.30313 1.000 22.08988 120 PRO A N 1
ATOM 1264 C CA . PRO A 1 89 ? 18.74272 -22.39089 -0.44541 1.000 21.15516 120 PRO A CA 1
ATOM 1265 C C . PRO A 1 89 ? 20.09061 -21.68771 -0.53960 1.000 21.92626 120 PRO A C 1
ATOM 1266 O O . PRO A 1 89 ? 20.20838 -20.56765 -1.04153 1.000 24.39691 120 PRO A O 1
ATOM 1277 N N . GLY A 1 90 ? 21.11978 -22.36761 -0.06785 1.000 21.22211 121 GLY A N 1
ATOM 1278 C CA . GLY A 1 90 ? 22.48469 -21.94042 -0.29606 1.000 22.77775 121 GLY A CA 1
ATOM 1279 C C . GLY A 1 90 ? 23.24391 -21.76743 1.00281 1.000 22.47890 121 GLY A C 1
ATOM 1280 O O . GLY A 1 90 ? 22.69912 -21.85759 2.10290 1.000 20.99273 121 GLY A O 1
ATOM 1284 N N . GLU A 1 91 ? 24.55684 -21.53725 0.82559 1.000 22.38943 122 GLU A N 1
ATOM 1285 C CA . GLU A 1 91 ? 25.47102 -21.31322 1.93844 1.000 22.39574 122 GLU A CA 1
ATOM 1286 C C . GLU A 1 91 ? 25.29596 -19.92630 2.55058 1.000 22.22584 122 GLU A C 1
ATOM 1287 O O . GLU A 1 91 ? 25.08170 -18.92226 1.83370 1.000 19.74151 122 GLU A O 1
ATOM 1299 N N . LYS A 1 92 ? 25.45319 -19.85738 3.87556 1.000 19.32961 123 LYS A N 1
ATOM 1300 C CA . LYS A 1 92 ? 25.36716 -18.58745 4.58768 1.000 16.49251 123 LYS A CA 1
ATOM 1301 C 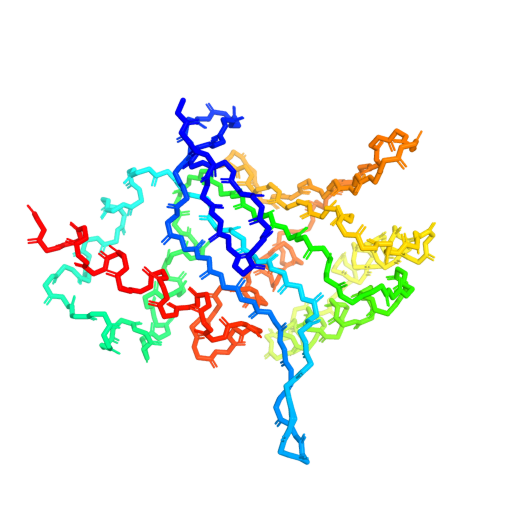C . LYS A 1 92 ? 26.38937 -18.58141 5.71649 1.000 18.83711 123 LYS A C 1
ATOM 1302 O O . LYS A 1 92 ? 26.74160 -19.61541 6.25734 1.000 17.72931 123 LYS A O 1
ATOM 1321 N N . PHE A 1 93 ? 26.88628 -17.41238 6.04649 1.000 18.94703 124 PHE A N 1
ATOM 1322 C CA . PHE A 1 93 ? 27.95145 -17.29132 7.03831 1.000 17.21289 124 PHE A CA 1
ATOM 1323 C C . PHE A 1 93 ? 27.77842 -15.97440 7.78344 1.000 17.34613 124 PHE A C 1
ATOM 1324 O O . PHE A 1 93 ? 27.61117 -14.92337 7.15556 1.000 17.38682 124 PHE A O 1
ATOM 1341 N N . LEU A 1 94 ? 27.77367 -16.03251 9.12544 1.000 17.29638 125 LEU A N 1
ATOM 1342 C CA . LEU A 1 94 ? 27.75467 -14.83358 9.94954 1.000 16.08218 125 LEU A CA 1
ATOM 1343 C C . LEU A 1 94 ? 29.09378 -14.67647 10.64331 1.000 21.43446 125 LEU A C 1
ATOM 1344 O O . LEU A 1 94 ? 29.57202 -15.61746 11.25914 1.000 18.69348 125 LEU A O 1
ATOM 1360 N N . ARG A 1 95 ? 29.66162 -13.46939 10.61030 1.000 18.32387 126 ARG A N 1
ATOM 1361 C CA . ARG A 1 95 ? 30.90871 -13.16329 11.31110 1.000 15.82359 126 ARG A CA 1
ATOM 1362 C C . ARG A 1 95 ? 30.65276 -12.06341 12.31823 1.000 15.49231 126 ARG A C 1
ATOM 1363 O O . ARG A 1 95 ? 30.14256 -10.99744 11.95341 1.000 17.49522 126 ARG A O 1
ATOM 1384 N N . ILE A 1 96 ? 30.94003 -12.34647 13.59816 1.000 19.86157 127 ILE A N 1
ATOM 1385 C CA . ILE A 1 96 ? 30.65812 -11.43260 14.70628 1.000 15.97914 127 ILE A CA 1
ATOM 1386 C C . ILE A 1 96 ? 31.98421 -11.13949 15.40706 1.000 21.37224 127 ILE A C 1
ATOM 1387 O O . ILE A 1 96 ? 32.71740 -12.06742 15.77085 1.000 18.56448 127 ILE A O 1
ATOM 1403 N N . VAL A 1 97 ? 32.29708 -9.85846 15.57311 1.000 19.95366 128 VAL A N 1
ATOM 1404 C CA . VAL A 1 97 ? 33.54214 -9.42135 16.20791 1.000 20.22689 128 VAL A CA 1
ATOM 1405 C C . VAL A 1 97 ? 33.19928 -8.64450 17.48304 1.000 20.60761 128 VAL A C 1
ATOM 1406 O O . VAL A 1 97 ? 32.38215 -7.71160 17.44727 1.000 19.63295 128 VAL A O 1
ATOM 1419 N N . VAL A 1 98 ? 33.81953 -9.04351 18.60389 1.000 21.83692 129 VAL A N 1
ATOM 1420 C CA . VAL A 1 98 ? 33.50670 -8.44966 19.89800 1.000 20.70359 129 VAL A CA 1
ATOM 1421 C C . VAL A 1 98 ? 34.08953 -7.04559 19.97600 1.000 21.01680 129 VAL A C 1
ATOM 1422 O O . VAL A 1 98 ? 35.27145 -6.82941 19.67780 1.000 23.30070 129 VAL A O 1
ATOM 1435 N N . ILE A 1 99 ? 33.25648 -6.08573 20.37524 1.000 20.45835 130 ILE A N 1
ATOM 1436 C CA . ILE A 1 99 ? 33.71937 -4.74469 20.68426 1.000 23.85530 130 ILE A CA 1
ATOM 1437 C C . ILE A 1 99 ? 33.86662 -4.53980 22.20125 1.000 21.15388 130 ILE A C 1
ATOM 1438 O O . ILE A 1 99 ? 34.95868 -4.25370 22.69107 1.000 26.25607 130 ILE A O 1
ATOM 1454 N N . LYS A 1 100 ? 32.78578 -4.72300 22.93943 1.000 21.99224 131 LYS A N 1
ATOM 1455 C CA . LYS A 1 100 ? 32.80705 -4.70511 24.40143 1.000 22.90640 131 LYS A CA 1
ATOM 1456 C C . LYS A 1 100 ? 33.14333 -6.08611 24.95526 1.000 26.31126 131 LYS A C 1
ATOM 1457 O O . LYS A 1 100 ? 32.37041 -7.02520 24.74832 1.000 22.79883 131 LYS A O 1
ATOM 1476 N N . GLU A 1 101 ? 34.27348 -6.20803 25.68704 1.000 26.88376 132 GLU A N 1
ATOM 1477 C CA . GLU A 1 101 ? 34.66075 -7.49003 26.27786 1.000 27.60332 132 GLU A CA 1
ATOM 1478 C C . GLU A 1 101 ? 33.58699 -7.93624 27.25603 1.000 23.79929 132 GLU A C 1
ATOM 1479 O O . GLU A 1 101 ? 33.07402 -7.12237 28.01119 1.000 24.07237 132 GLU A O 1
ATOM 1491 N N . ILE A 1 102 ? 33.26016 -9.23629 27.26198 1.000 24.66665 133 ILE A N 1
ATOM 1492 C CA . ILE A 1 102 ? 32.20838 -9.78549 28.11713 1.000 23.80708 133 ILE A CA 1
ATOM 1493 C C . ILE A 1 102 ? 32.52363 -11.24248 28.44695 1.000 26.21412 133 ILE A C 1
ATOM 1494 O O . ILE A 1 102 ? 33.36659 -11.87732 27.81475 1.000 22.84915 133 ILE A O 1
ATOM 1510 N N . LYS A 1 103 ? 31.79588 -11.80365 29.41904 1.000 23.31746 134 LYS A N 1
ATOM 1511 C CA . LYS A 1 103 ? 31.94511 -13.23365 29.65990 1.000 25.80915 134 LYS A CA 1
ATOM 1512 C C . LYS A 1 103 ? 31.29199 -13.99964 28.52096 1.000 21.32267 134 LYS A C 1
ATOM 1513 O O . LYS A 1 103 ? 30.24186 -13.60773 28.03918 1.000 21.74873 134 LYS A O 1
ATOM 1532 N N . GLY A 1 104 ? 31.86708 -15.15954 28.16776 1.000 24.93143 135 GLY A N 1
ATOM 1533 C CA . GLY A 1 104 ? 31.21001 -16.03354 27.20881 1.000 26.17727 135 GLY A CA 1
ATOM 1534 C C . GLY A 1 104 ? 29.80113 -16.38276 27.62004 1.000 25.16781 135 GLY A C 1
ATOM 1535 O O . GLY A 1 104 ? 28.91299 -16.49480 26.78319 1.000 21.74692 135 GLY A O 1
ATOM 1539 N N . SER A 1 105 ? 29.57540 -16.57589 28.91906 1.000 23.05619 136 SER A N 1
ATOM 1540 C CA . SER A 1 105 ? 28.25653 -16.98510 29.38427 1.000 24.42320 136 SER A CA 1
ATOM 1541 C C . SER A 1 105 ? 27.22937 -15.87022 29.25855 1.000 23.91512 136 SER A C 1
ATOM 1542 O O . SER A 1 105 ? 26.02839 -16.15936 29.18275 1.000 25.55445 136 SER A O 1
ATOM 1550 N N . GLN A 1 106 ? 27.66219 -14.61615 29.16758 1.000 23.67061 137 GLN A N 1
ATOM 1551 C CA . GLN A 1 106 ? 26.72700 -13.52625 28.88184 1.000 23.21818 137 GLN A CA 1
ATOM 1552 C C . GLN A 1 106 ? 26.24573 -13.54419 27.41893 1.000 24.06443 137 GLN A C 1
ATOM 1553 O O . GLN A 1 106 ? 25.08864 -13.21832 27.13917 1.000 23.86805 137 GLN A O 1
ATOM 1567 N N . TYR A 1 107 ? 27.09961 -13.91701 26.47874 1.000 22.36568 138 TYR A N 1
ATOM 1568 C CA . TYR A 1 107 ? 26.60038 -14.10896 25.11981 1.000 22.39582 138 TYR A CA 1
ATOM 1569 C C . TYR A 1 107 ? 25.78152 -15.38006 25.01686 1.000 23.70580 138 TYR A C 1
ATOM 1570 O O . TYR A 1 107 ? 24.72441 -15.40314 24.37305 1.000 22.61596 138 TYR A O 1
ATOM 1588 N N . GLY A 1 108 ? 26.26378 -16.44705 25.64969 1.000 21.63352 139 GLY A N 1
ATOM 1589 C CA . GLY A 1 108 ? 25.47695 -17.67116 25.75773 1.000 26.44486 139 GLY A CA 1
ATOM 1590 C C . GLY A 1 108 ? 24.04200 -17.44237 26.17102 1.000 23.30206 139 GLY A C 1
ATOM 1591 O O . GLY A 1 108 ? 23.11695 -17.95244 25.53614 1.000 23.41758 139 GLY A O 1
ATOM 1595 N N . VAL A 1 109 ? 23.83110 -16.66548 27.23712 1.000 22.57828 140 VAL A N 1
ATOM 1596 C CA . VAL A 1 109 ? 22.47616 -16.45770 27.74838 1.000 22.61707 140 VAL A CA 1
ATOM 1597 C C . VAL A 1 109 ? 21.66088 -15.54073 26.84261 1.000 21.64925 140 VAL A C 1
ATOM 1598 O O . VAL A 1 109 ? 20.43388 -15.68588 26.75582 1.000 21.90807 140 VAL A O 1
ATOM 1611 N N . GLN A 1 110 ? 22.29864 -14.53060 26.22157 1.000 23.66071 141 GLN A N 1
ATOM 1612 C CA . GLN A 1 110 ? 21.59935 -13.71761 25.21977 1.000 23.90088 141 GLN A CA 1
ATOM 1613 C C . GLN A 1 110 ? 21.14225 -14.61757 24.07678 1.000 24.45850 141 GLN A C 1
ATOM 1614 O O . GLN A 1 110 ? 19.99317 -14.56868 23.64100 1.000 22.35158 141 GLN A O 1
ATOM 1628 N N . LEU A 1 111 ? 22.05327 -15.47141 23.58254 1.000 20.01219 142 LEU A N 1
ATOM 1629 C CA . LEU A 1 111 ? 21.67620 -16.42038 22.54753 1.000 20.65284 142 LEU A CA 1
ATOM 1630 C C . LEU A 1 111 ? 20.57041 -17.34356 23.03466 1.000 20.63856 142 LEU A C 1
ATOM 1631 O O . LEU A 1 111 ? 19.54531 -17.51664 22.36284 1.000 21.59324 142 LEU A O 1
ATOM 1647 N N . GLU A 1 112 ? 20.77270 -17.96263 24.19758 1.000 22.42565 143 GLU A N 1
ATOM 1648 C CA . GLU A 1 112 ? 19.81092 -18.94579 24.68067 1.000 22.48124 143 GLU A CA 1
ATOM 1649 C C . GLU A 1 112 ? 18.43086 -18.32898 24.81298 1.000 21.50577 143 GLU A C 1
ATOM 1650 O O . GLU A 1 112 ? 17.42188 -18.96608 24.49311 1.000 24.13772 143 GLU A O 1
ATOM 1662 N N . SER A 1 113 ? 18.37380 -17.10002 25.32909 1.000 23.07022 144 SER A N 1
ATOM 1663 C CA . SER A 1 113 ? 17.09676 -16.45120 25.53838 1.000 23.53632 144 SER A CA 1
ATOM 1664 C C . SER A 1 113 ? 16.44947 -16.09018 24.21653 1.000 27.87663 144 SER A C 1
ATOM 1665 O O . SER A 1 113 ? 15.23346 -16.26432 24.05474 1.000 25.49747 144 SER A O 1
ATOM 1673 N N . ALA A 1 114 ? 17.23823 -15.65100 23.23142 1.000 25.36376 145 ALA A N 1
ATOM 1674 C CA . ALA A 1 114 ? 16.66895 -15.36797 21.91754 1.000 23.33712 145 ALA A CA 1
ATOM 1675 C C . ALA A 1 114 ? 16.12099 -16.62898 21.24054 1.000 25.00845 145 ALA A C 1
ATOM 1676 O O . ALA A 1 114 ? 15.04687 -16.60707 20.62574 1.000 23.04037 145 ALA A O 1
ATOM 1683 N N . VAL A 1 115 ? 16.85614 -17.73689 21.31932 1.000 22.95736 146 VAL A N 1
ATOM 1684 C CA . VAL A 1 115 ? 16.42718 -18.97790 20.67930 1.000 20.50396 146 VAL A CA 1
ATOM 1685 C C . VAL A 1 115 ? 15.25740 -19.60011 21.42746 1.000 23.93001 146 VAL A C 1
ATOM 1686 O O . VAL A 1 115 ? 14.25434 -20.00218 20.83361 1.000 23.19314 146 VAL A O 1
ATOM 1699 N N . ARG A 1 116 ? 15.35565 -19.68220 22.74344 1.000 21.09337 147 ARG A N 1
ATOM 1700 C CA . ARG A 1 116 ? 14.27787 -20.28940 23.51259 1.000 25.34513 147 ARG A CA 1
ATOM 1701 C C . ARG A 1 116 ? 12.97274 -19.53455 23.33989 1.000 21.94700 147 ARG A C 1
ATOM 1702 O O . ARG A 1 116 ? 11.90080 -20.14568 23.22204 1.000 23.78612 147 ARG A O 1
ATOM 1723 N N . ASP A 1 117 ? 13.03458 -18.20555 23.36998 1.000 23.90030 148 ASP A N 1
ATOM 1724 C CA . ASP A 1 117 ? 11.84344 -17.39868 23.17427 1.000 28.07746 148 ASP A CA 1
ATOM 1725 C C . ASP A 1 117 ? 11.16623 -17.70566 21.84837 1.000 27.37990 148 ASP A C 1
ATOM 1726 O O . ASP A 1 117 ? 9.94223 -17.75581 21.77359 1.000 24.40898 148 ASP A O 1
ATOM 1735 N N A ARG A 1 118 ? 11.94806 -17.86847 20.77721 0.650 25.23268 149 ARG A N 1
ATOM 1736 N N B ARG A 1 118 ? 11.95006 -17.85947 20.77821 0.350 25.23605 149 ARG A N 1
ATOM 1737 C CA A ARG A 1 118 ? 11.35084 -18.10244 19.46230 0.650 24.47286 149 ARG A CA 1
ATOM 1738 C CA B ARG A 1 118 ? 11.36485 -18.11344 19.46430 0.350 24.49287 149 ARG A CA 1
ATOM 1739 C C A ARG A 1 118 ? 10.79801 -19.52251 19.36629 0.650 25.05609 149 ARG A C 1
ATOM 1740 C C B ARG A 1 118 ? 10.79201 -19.52051 19.38529 0.350 25.06907 149 ARG A C 1
ATOM 1741 O O A ARG A 1 118 ? 9.71094 -19.73860 18.82547 0.650 24.40389 149 ARG A O 1
ATOM 1742 O O B ARG A 1 118 ? 9.69794 -19.72560 18.84948 0.350 24.45004 149 ARG A O 1
ATOM 1783 N N . LEU A 1 119 ? 11.51024 -20.50046 19.93508 1.000 24.31872 150 LEU A N 1
ATOM 1784 C CA . LEU A 1 119 ? 11.01141 -21.86553 19.94406 1.000 25.84035 150 LEU A CA 1
ATOM 1785 C C . LEU A 1 119 ? 9.69556 -21.94975 20.70630 1.000 27.45816 150 LEU A C 1
ATOM 1786 O O . LEU A 1 119 ? 8.71355 -22.52684 20.22343 1.000 25.62620 150 LEU A O 1
ATOM 1802 N N . ALA A 1 120 ? 9.64870 -21.33486 21.88536 1.000 26.68029 151 ALA A N 1
ATOM 1803 C CA . ALA A 1 120 ? 8.43085 -21.33308 22.68258 1.000 30.18953 151 ALA A CA 1
ATOM 1804 C C . ALA A 1 120 ? 7.26763 -20.71716 21.90984 1.000 29.87436 151 ALA A C 1
ATOM 1805 O O . ALA A 1 120 ? 6.17569 -21.28030 21.87400 1.000 28.37168 151 ALA A O 1
ATOM 1812 N N . ALA A 1 121 ? 7.48836 -19.56108 21.27090 1.000 28.41626 152 ALA A N 1
ATOM 1813 C CA . ALA A 1 121 ? 6.42614 -18.93615 20.48414 1.000 29.23033 152 ALA A CA 1
ATOM 1814 C C . ALA A 1 121 ? 5.89106 -19.87013 19.40617 1.000 29.64133 152 ALA A C 1
ATOM 1815 O O . ALA A 1 121 ? 4.70100 -19.82726 19.09639 1.000 32.58016 152 ALA A O 1
ATOM 1822 N N . ASP A 1 122 ? 6.73006 -20.72498 18.83394 1.000 29.23020 153 ASP A N 1
ATOM 1823 C CA . ASP A 1 122 ? 6.28201 -21.70396 17.86095 1.000 29.83529 153 ASP A CA 1
ATOM 1824 C C . ASP A 1 122 ? 5.92129 -23.05106 18.48390 1.000 29.63391 153 ASP A C 1
ATOM 1825 O O . ASP A 1 122 ? 5.61028 -23.99403 17.74588 1.000 31.74791 153 ASP A O 1
ATOM 1834 N N . ASP A 1 123 ? 5.97055 -23.16716 19.81489 1.000 33.38826 154 ASP A N 1
ATOM 1835 C CA . ASP A 1 123 ? 5.75384 -24.44424 20.49482 1.000 34.10456 154 ASP A CA 1
ATOM 1836 C C . ASP A 1 123 ? 6.70288 -25.53008 19.96856 1.000 31.15269 154 ASP A C 1
ATOM 1837 O O . ASP A 1 123 ? 6.32300 -26.69211 19.81053 1.000 35.23810 154 ASP A O 1
ATOM 1846 N N . LYS A 1 124 ? 7.95979 -25.15690 19.71236 1.000 29.50773 155 LYS A N 1
ATOM 1847 C CA . LYS A 1 124 ? 8.98083 -26.09873 19.27109 1.000 28.36455 155 LYS A CA 1
ATOM 1848 C C . LYS A 1 124 ? 10.08804 -26.30167 20.30587 1.000 23.87185 155 LYS A C 1
ATOM 1849 O O . LYS A 1 124 ? 11.17505 -26.78851 19.98063 1.000 23.97053 155 LYS A O 1
ATOM 1868 N N . TYR A 1 125 ? 9.83023 -25.97681 21.56295 1.000 27.75497 156 TYR A N 1
ATOM 1869 C CA . TYR A 1 125 ? 10.84444 -26.10976 22.60475 1.000 24.28083 156 TYR A CA 1
ATOM 1870 C C . TYR A 1 125 ? 10.72374 -27.49483 23.24066 1.000 30.33527 156 TYR A C 1
ATOM 1871 O O . TYR A 1 125 ? 10.23396 -27.65698 24.35673 1.000 29.25454 156 TYR A O 1
ATOM 1889 N N . GLU A 1 126 ? 11.24873 -28.49970 22.52148 1.000 25.24032 157 GLU A N 1
ATOM 1890 C CA . GLU A 1 126 ? 11.13097 -29.90675 22.84539 1.000 25.86232 157 GLU A CA 1
ATOM 1891 C C . GLU A 1 126 ? 12.48512 -30.47060 23.23309 1.000 24.98556 157 GLU A C 1
ATOM 1892 O O . GLU A 1 126 ? 13.48904 -29.76248 23.28796 1.000 24.54971 157 GLU A O 1
ATOM 1904 N N . GLU A 1 127 ? 12.50832 -31.78562 23.44898 1.000 29.04321 158 GLU A N 1
ATOM 1905 C CA . GLU A 1 127 ? 13.66752 -32.42752 24.06371 1.000 28.92402 158 GLU A CA 1
ATOM 1906 C C . GLU A 1 127 ? 14.93334 -32.18429 23.25050 1.000 25.14731 158 GLU A C 1
ATOM 1907 O O . GLU A 1 127 ? 15.98540 -31.86821 23.80433 1.000 25.23317 158 GLU A O 1
ATOM 1919 N N . GLU A 1 128 ? 14.86312 -32.39220 21.93550 1.000 28.38992 159 GLU A N 1
ATOM 1920 C CA . GLU A 1 128 ? 16.04595 -32.25298 21.09529 1.000 31.63026 159 GLU A CA 1
ATOM 1921 C C . GLU A 1 128 ? 16.53576 -30.81191 21.05632 1.000 23.41586 159 GLU A C 1
ATOM 1922 O O . GLU A 1 128 ? 17.74973 -30.55476 21.09311 1.000 24.96396 159 GLU A O 1
ATOM 1934 N N . GLU A 1 129 ? 15.61261 -29.86402 20.92356 1.000 21.35882 160 GLU A N 1
ATOM 1935 C CA . GLU A 1 129 ? 16.00644 -28.46397 20.95660 1.000 24.23628 160 GLU A CA 1
ATOM 1936 C C . GLU A 1 129 ? 16.68664 -28.13099 22.27251 1.000 24.52164 160 GLU A C 1
ATOM 1937 O O . GLU A 1 129 ? 17.70256 -27.42886 22.29738 1.000 21.72695 160 GLU A O 1
ATOM 1949 N N . GLU A 1 130 ? 16.11991 -28.59715 23.38657 1.000 22.88665 161 GLU A N 1
ATOM 1950 C CA . GLU A 1 130 ? 16.68710 -28.26919 24.68949 1.000 24.23236 161 GLU A CA 1
ATOM 1951 C C . GLU A 1 130 ? 18.10619 -28.79102 24.79819 1.000 25.02181 161 GLU A C 1
ATOM 1952 O O . GLU A 1 130 ? 19.01518 -28.07694 25.25008 1.000 24.54326 161 GLU A O 1
ATOM 1964 N N . GLU A 1 131 ? 18.31627 -30.05496 24.37705 1.000 21.99991 162 GLU A N 1
ATOM 1965 C CA . GLU A 1 131 ? 19.63736 -30.65679 24.43276 1.000 26.06972 162 GLU A CA 1
ATOM 1966 C C . GLU A 1 131 ? 20.62910 -29.90359 23.54863 1.000 24.18482 162 GLU A C 1
ATOM 1967 O O . GLU A 1 131 ? 21.77614 -29.66648 23.93444 1.000 23.56490 162 GLU A O 1
ATOM 1979 N N . ALA A 1 132 ? 20.21083 -29.52755 22.35474 1.000 22.92142 163 ALA A N 1
ATOM 1980 C CA . ALA A 1 132 ? 21.12558 -28.83736 21.45363 1.000 20.68054 163 ALA A CA 1
ATOM 1981 C C . ALA A 1 132 ? 21.49851 -27.46936 22.01367 1.000 21.48984 163 ALA A C 1
ATOM 1982 O O . ALA A 1 132 ? 22.67445 -27.07421 21.99349 1.000 20.75755 163 ALA A O 1
ATOM 1989 N N . LEU A 1 133 ? 20.49350 -26.72052 22.46892 1.000 21.41902 164 LEU A N 1
ATOM 1990 C CA . LEU A 1 133 ? 20.73543 -25.40154 23.04098 1.000 22.16920 164 LEU A CA 1
ATOM 1991 C C . LEU A 1 133 ? 21.63867 -25.49452 24.26781 1.000 24.59213 164 LEU A C 1
ATOM 1992 O O . LEU A 1 133 ? 22.52060 -24.64743 24.45671 1.000 23.98183 164 LEU A O 1
ATOM 2008 N N . GLU A 1 134 ? 21.46796 -26.54361 25.09075 1.000 26.50701 165 GLU A N 1
ATOM 2009 C CA . GLU A 1 134 ? 22.34119 -26.70559 26.24758 1.000 23.79213 165 GLU A CA 1
ATOM 2010 C C . GLU A 1 134 ? 23.78813 -26.82438 25.81430 1.000 25.18335 165 GLU A C 1
ATOM 2011 O O . GLU A 1 134 ? 24.67817 -26.26131 26.45318 1.000 21.80049 165 GLU A O 1
ATOM 2023 N N . LYS A 1 135 ? 24.05002 -27.56225 24.72919 1.000 25.42513 166 LYS A N 1
ATOM 2024 C CA . LYS A 1 135 ? 25.42796 -27.73604 24.27492 1.000 25.73383 166 LYS A CA 1
ATOM 2025 C C . LYS A 1 135 ? 26.01170 -26.41993 23.77692 1.000 26.29344 166 LYS A C 1
ATOM 2026 O O . LYS A 1 135 ? 27.20270 -26.15879 23.95573 1.000 22.99063 166 LYS A O 1
ATOM 2045 N N . VAL A 1 136 ? 25.19348 -25.58298 23.15514 1.000 20.82454 167 VAL A N 1
ATOM 2046 C CA . VAL A 1 136 ? 25.67123 -24.26589 22.73716 1.000 19.91741 167 VAL A CA 1
ATOM 2047 C C . VAL A 1 136 ? 25.98035 -23.40494 23.95317 1.000 21.08595 167 VAL A C 1
ATOM 2048 O O . VAL A 1 136 ? 27.02328 -22.74882 24.01603 1.000 21.76417 167 VAL A O 1
ATOM 2061 N N . VAL A 1 137 ? 25.06352 -23.36614 24.92235 1.000 23.45077 168 VAL A N 1
ATOM 2062 C CA . VAL A 1 137 ? 25.31065 -22.60721 26.15236 1.000 27.94016 168 VAL A CA 1
ATOM 2063 C C . VAL A 1 137 ? 26.58484 -23.07210 26.83809 1.000 23.54341 168 VAL A C 1
ATOM 2064 O O . VAL A 1 137 ? 27.40081 -22.24803 27.26801 1.000 24.73657 168 VAL A O 1
ATOM 2077 N N . GLU A 1 138 ? 26.78303 -24.38509 26.95495 1.000 23.66255 169 GLU A N 1
ATOM 2078 C CA . GLU A 1 138 ? 28.00820 -24.88298 27.56368 1.000 24.66543 169 GLU A CA 1
ATOM 2079 C C . GLU A 1 138 ? 29.23200 -24.40876 26.79949 1.000 27.05750 169 GLU A C 1
ATOM 2080 O O . GLU A 1 138 ? 30.24507 -24.04668 27.40034 1.000 26.01476 169 GLU A O 1
ATOM 2092 N N . PHE A 1 139 ? 29.16076 -24.42566 25.46550 1.000 24.62445 170 PHE A N 1
ATOM 2093 C CA . PHE A 1 139 ? 30.26655 -23.96945 24.62634 1.000 22.61544 170 PHE A CA 1
ATOM 2094 C C . PHE A 1 139 ? 30.66742 -22.53143 24.96738 1.000 27.66722 170 PHE A C 1
ATOM 2095 O O . PHE A 1 139 ? 31.84843 -22.23130 25.20519 1.000 24.32457 170 PHE A O 1
ATOM 2112 N N . PHE A 1 140 ? 29.70132 -21.62056 25.01463 1.000 21.51075 171 PHE A N 1
ATOM 2113 C CA . PHE A 1 140 ? 30.05819 -20.23153 25.29268 1.000 24.14459 171 PHE A CA 1
ATOM 2114 C C . PHE A 1 140 ? 30.43243 -20.00161 26.75163 1.000 23.70183 171 PHE A C 1
ATOM 2115 O O . PHE A 1 140 ? 31.26738 -19.13952 27.04054 1.000 23.54408 171 PHE A O 1
ATOM 2132 N N . GLN A 1 141 ? 29.84470 -20.76875 27.67467 1.000 24.65891 172 GLN A N 1
ATOM 2133 C CA . GLN A 1 141 ? 30.12694 -20.61283 29.10064 1.000 30.13826 172 GLN A CA 1
ATOM 2134 C C . GLN A 1 141 ? 31.61301 -20.72867 29.39435 1.000 31.12196 172 GLN A C 1
ATOM 2135 O O . GLN A 1 141 ? 32.12310 -20.07068 30.31331 1.000 29.64005 172 GLN A O 1
ATOM 2149 N N . SER A 1 142 ? 32.32997 -21.52851 28.60815 1.000 27.50901 173 SER A N 1
ATOM 2150 C CA . SER A 1 142 ? 33.74005 -21.79735 28.83987 1.000 30.95515 173 SER A CA 1
ATOM 2151 C C . SER A 1 142 ? 34.66779 -20.79618 28.12178 1.000 30.90359 173 SER A C 1
ATOM 2152 O O . SER A 1 142 ? 35.88981 -20.98302 28.13254 1.000 28.97074 173 SER A O 1
ATOM 2160 N N . LYS A 1 143 ? 34.12554 -19.74520 27.51697 1.000 29.79543 174 LYS A N 1
ATOM 2161 C CA . LYS A 1 143 ? 34.93729 -18.76904 26.81690 1.000 27.91970 174 LYS A CA 1
ATOM 2162 C C . LYS A 1 143 ? 34.88725 -17.42310 27.54002 1.000 25.60602 174 LYS A C 1
ATOM 2163 O O . LYS A 1 143 ? 33.92634 -17.12528 28.24122 1.000 23.45338 174 LYS A O 1
ATOM 2182 N N . TYR A 1 144 ? 35.90910 -16.59695 27.29489 1.000 26.29196 175 TYR A N 1
ATOM 2183 C CA . TYR A 1 144 ? 35.94899 -15.19098 27.66500 1.000 24.81210 175 TYR A CA 1
ATOM 2184 C C . TYR A 1 144 ? 36.07565 -14.39085 26.35904 1.000 22.97167 175 TYR A C 1
ATOM 2185 O O . TYR A 1 144 ? 36.96553 -14.65668 25.54986 1.000 28.09896 175 TYR A O 1
ATOM 2203 N N . PHE A 1 145 ? 35.19148 -13.42295 26.15628 1.000 24.21550 176 PHE A N 1
ATOM 2204 C CA . PHE A 1 145 ? 35.10616 -12.69486 24.88636 1.000 21.11946 176 PHE A CA 1
ATOM 2205 C C . PHE A 1 145 ? 35.95803 -11.43476 25.04630 1.000 23.02097 176 PHE A C 1
ATOM 2206 O O . PHE A 1 145 ? 35.47297 -10.38486 25.48848 1.000 25.54167 176 PHE A O 1
ATOM 2223 N N . LYS A 1 146 ? 37.24299 -11.53958 24.74906 1.000 23.97276 177 LYS A N 1
ATOM 2224 C CA . LYS A 1 146 ? 38.08883 -10.35746 24.70600 1.000 26.16562 177 LYS A CA 1
ATOM 2225 C C . LYS A 1 146 ? 37.76749 -9.54240 23.45212 1.000 26.73280 17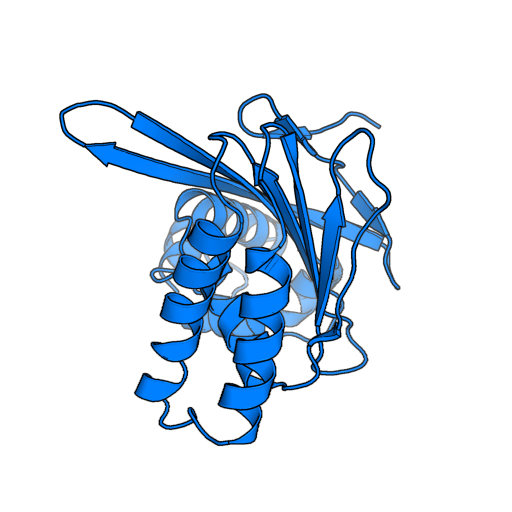7 LYS A C 1
ATOM 2226 O O . LYS A 1 146 ? 37.28337 -10.07438 22.44717 1.000 21.92026 177 LYS A O 1
ATOM 2245 N N . LYS A 1 147 ? 38.12333 -8.25736 23.48216 1.000 22.64365 178 LYS A N 1
ATOM 2246 C CA . LYS A 1 147 ? 37.90001 -7.39530 22.32527 1.000 30.90365 178 LYS A CA 1
ATOM 2247 C C . LYS A 1 147 ? 38.60586 -7.98711 21.11810 1.000 26.69467 178 LYS A C 1
ATOM 2248 O O . LYS A 1 147 ? 39.68996 -8.57798 21.22985 1.000 25.34656 178 LYS A O 1
ATOM 2267 N N . ASP A 1 148 ? 37.96063 -7.85910 19.96122 1.000 23.51593 179 ASP A N 1
ATOM 2268 C CA . ASP A 1 148 ? 38.38947 -8.42994 18.68810 1.000 23.26795 179 ASP A CA 1
ATOM 2269 C C . ASP A 1 148 ? 38.32266 -9.95894 18.63199 1.000 22.72198 179 ASP A C 1
ATOM 2270 O O . ASP A 1 148 ? 38.76255 -10.54581 17.64286 1.000 26.05596 179 ASP A O 1
ATOM 2279 N N . SER A 1 149 ? 37.80893 -10.62509 19.65603 1.000 23.30719 180 SER A N 1
ATOM 2280 C CA . SER A 1 149 ? 37.44108 -12.03112 19.49998 1.000 20.09245 180 SER A CA 1
ATOM 2281 C C . SER A 1 149 ? 36.39089 -12.11917 18.39917 1.000 19.13599 180 SER A C 1
ATOM 2282 O O . SER A 1 149 ? 35.68571 -11.13624 18.11438 1.000 21.03170 180 SER A O 1
ATOM 2290 N N . ILE A 1 150 ? 36.29792 -13.29513 17.77709 1.000 22.51556 181 ILE A N 1
ATOM 2291 C CA . ILE A 1 150 ? 35.47173 -13.50714 16.59923 1.000 22.75505 181 ILE A CA 1
ATOM 2292 C C . ILE A 1 150 ? 34.64393 -14.76926 16.79028 1.000 24.01819 181 ILE A C 1
ATOM 2293 O O . ILE A 1 150 ? 35.18711 -15.84521 17.05109 1.000 21.87599 181 ILE A O 1
ATOM 2309 N N . ILE A 1 151 ? 33.32888 -14.63342 16.64453 1.000 22.67526 182 ILE A N 1
ATOM 2310 C CA . ILE A 1 151 ? 32.38902 -15.75453 16.60961 1.000 17.41305 182 ILE A CA 1
ATOM 2311 C C . ILE A 1 151 ? 31.89377 -15.86348 15.16669 1.000 18.30671 182 ILE A C 1
ATOM 2312 O O . ILE A 1 151 ? 31.48153 -14.86448 14.58385 1.000 17.70355 182 ILE A O 1
ATOM 2328 N N . THR A 1 152 ? 31.93181 -17.05543 14.58859 1.000 17.58475 183 THR A N 1
ATOM 2329 C CA . THR A 1 152 ? 31.40159 -17.26939 13.25267 1.000 17.05631 183 THR A CA 1
ATOM 2330 C C . THR A 1 152 ? 30.37574 -18.38952 13.30077 1.000 22.64313 183 THR A C 1
ATOM 2331 O O . THR A 1 152 ? 30.50201 -19.34857 14.08167 1.000 17.88535 183 THR A O 1
ATOM 2342 N N . PHE A 1 153 ? 29.31058 -18.19459 12.52298 1.000 18.15012 184 PHE A N 1
ATOM 2343 C CA . PHE A 1 153 ? 28.23867 -19.16472 12.34810 1.000 17.68394 184 PHE A CA 1
ATOM 2344 C C . PHE A 1 153 ? 28.21344 -19.50860 10.86808 1.000 18.01842 184 PHE A C 1
ATOM 2345 O O . PHE A 1 153 ? 27.98317 -18.61956 10.04819 1.000 18.20785 184 PHE A O 1
ATOM 2362 N N . HIS A 1 154 ? 28.47253 -20.76254 10.52293 1.000 17.32867 185 HIS A N 1
ATOM 2363 C CA . HIS A 1 154 ? 28.44334 -21.22343 9.12990 1.000 19.43377 185 HIS A CA 1
ATOM 2364 C C . HIS A 1 154 ? 27.21341 -22.11157 8.94405 1.000 19.05261 185 HIS A C 1
ATOM 2365 O O . HIS A 1 154 ? 27.03668 -23.07465 9.69601 1.000 17.69663 185 HIS A O 1
ATOM 2379 N N . PHE A 1 155 ? 26.35219 -21.76360 7.97824 1.000 20.76716 186 PHE A N 1
ATOM 2380 C CA . PHE A 1 155 ? 25.13025 -22.53174 7.74040 1.000 16.61379 186 PHE A CA 1
ATOM 2381 C C . PHE A 1 155 ? 25.24608 -23.19761 6.37533 1.000 19.95638 186 PHE A C 1
ATOM 2382 O O . PHE A 1 155 ? 24.98181 -22.55256 5.35743 1.000 18.88667 186 PHE A O 1
ATOM 2399 N N . PRO A 1 156 ? 25.65723 -24.46655 6.29615 1.000 19.27653 187 PRO A N 1
ATOM 2400 C CA . PRO A 1 156 ? 25.93106 -25.07241 4.99105 1.000 26.78103 187 PRO A CA 1
ATOM 2401 C C . PRO A 1 156 ? 24.64695 -25.30651 4.21427 1.000 25.96015 187 PRO A C 1
ATOM 2402 O O . PRO A 1 156 ? 23.55507 -25.43470 4.78546 1.000 24.78734 187 PRO A O 1
ATOM 2413 N N . ALA A 1 157 ? 24.78470 -25.30839 2.88324 1.000 24.59699 188 ALA A N 1
ATOM 2414 C CA . ALA A 1 157 ? 23.61657 -25.49847 2.03744 1.000 22.31724 188 ALA A CA 1
ATOM 2415 C C . ALA A 1 157 ? 23.12276 -26.93153 2.07541 1.000 25.82678 188 ALA A C 1
ATOM 2416 O O . ALA A 1 157 ? 21.96673 -27.18265 1.71261 1.000 23.72495 188 ALA A O 1
ATOM 2423 N N . THR A 1 158 ? 23.97996 -27.87346 2.48618 1.000 22.16549 189 THR A N 1
ATOM 2424 C CA . THR A 1 158 ? 23.73111 -29.30448 2.34511 1.000 24.74762 189 THR A CA 1
ATOM 2425 C C . THR A 1 158 ? 23.15043 -29.96965 3.58316 1.000 24.22310 189 THR A C 1
ATOM 2426 O O . THR A 1 158 ? 22.85657 -31.17369 3.54512 1.000 26.58915 189 THR A O 1
ATOM 2437 N N . SER A 1 159 ? 22.98754 -29.25376 4.68425 1.000 20.90108 190 SER A N 1
ATOM 2438 C CA . SER A 1 159 ? 22.28682 -29.80395 5.84334 1.000 21.02450 190 SER A CA 1
ATOM 2439 C C . SER A 1 159 ? 21.69982 -28.64108 6.63554 1.000 23.63653 190 SER A C 1
ATOM 2440 O O . SER A 1 159 ? 22.05564 -27.48102 6.43457 1.000 23.05277 190 SER A O 1
ATOM 2448 N N . PHE A 1 160 ? 20.79603 -28.96127 7.53768 1.000 20.19930 191 PHE A N 1
ATOM 2449 C CA . PHE A 1 160 ? 20.16606 -27.96042 8.39588 1.000 22.02729 191 PHE A CA 1
ATOM 2450 C C . PHE A 1 160 ? 20.91230 -27.89744 9.72474 1.000 21.80234 191 PHE A C 1
ATOM 2451 O O . PHE A 1 160 ? 20.38953 -28.20259 10.80582 1.000 25.52217 191 PHE A O 1
ATOM 2461 N N . THR A 1 161 ? 22.18023 -27.54027 9.61754 1.000 20.08337 192 THR A N 1
ATOM 2462 C CA . THR A 1 161 ? 23.11244 -27.56024 10.73137 1.000 24.24549 192 THR A CA 1
ATOM 2463 C C . THR A 1 161 ? 23.85027 -26.23914 10.73634 1.000 23.24807 192 THR A C 1
ATOM 2464 O O . THR A 1 161 ? 23.68800 -25.42709 9.84543 1.000 19.37637 192 THR A O 1
ATOM 2475 N N . ALA A 1 162 ? 24.65643 -26.02312 11.75721 1.000 17.31690 193 ALA A N 1
ATOM 2476 C CA . ALA A 1 162 ? 25.46130 -24.81603 11.86016 1.000 19.76435 193 ALA A CA 1
ATOM 2477 C C . ALA A 1 162 ? 26.75847 -25.19492 12.54489 1.000 23.23576 193 ALA A C 1
ATOM 2478 O O . ALA A 1 162 ? 26.74474 -25.97400 13.47982 1.000 22.75177 193 ALA A O 1
ATOM 2485 N N . GLU A 1 163 ? 27.87432 -24.68974 12.06072 1.000 18.32293 194 GLU A N 1
ATOM 2486 C CA . GLU A 1 163 ? 29.13647 -24.84764 12.76247 1.000 20.57894 194 GLU A CA 1
ATOM 2487 C C . GLU A 1 163 ? 29.48441 -23.50564 13.38452 1.000 17.20399 194 GLU A C 1
ATOM 2488 O O . GLU A 1 163 ? 29.49315 -22.47758 12.69960 1.000 17.55620 194 GLU A O 1
ATOM 2500 N N . ILE A 1 164 ? 29.73065 -23.51072 14.68947 1.000 16.96075 195 ILE A N 1
ATOM 2501 C CA . ILE A 1 164 ? 30.07164 -22.30873 15.43951 1.000 17.26006 195 ILE A CA 1
ATOM 2502 C C . ILE A 1 164 ? 31.56071 -22.40757 15.73123 1.000 23.03323 195 ILE A C 1
ATOM 2503 O O . ILE A 1 164 ? 32.03392 -23.46254 16.17205 1.000 21.17639 195 ILE A O 1
ATOM 2519 N N . VAL A 1 165 ? 32.29752 -21.32845 15.46718 1.000 19.05993 196 VAL A N 1
ATOM 2520 C CA . VAL A 1 165 ? 33.73756 -21.25329 15.73092 1.000 21.67450 196 VAL A CA 1
ATOM 2521 C C . VAL A 1 165 ? 33.99056 -20.02933 16.59097 1.000 22.63075 196 VAL A C 1
ATOM 2522 O O . VAL A 1 165 ? 33.49837 -18.93337 16.29315 1.000 18.20825 196 VAL A O 1
ATOM 2535 N N . PHE A 1 166 ? 34.75878 -20.21032 17.65181 1.000 20.79766 197 PHE A N 1
ATOM 2536 C CA . PHE A 1 166 ? 35.25879 -19.10332 18.46181 1.000 21.84518 197 PHE A CA 1
ATOM 2537 C C . PHE A 1 166 ? 36.75774 -18.98411 18.27054 1.000 25.35055 197 PHE A C 1
ATOM 2538 O O . PHE A 1 166 ? 37.47489 -19.97803 18.40433 1.000 25.48409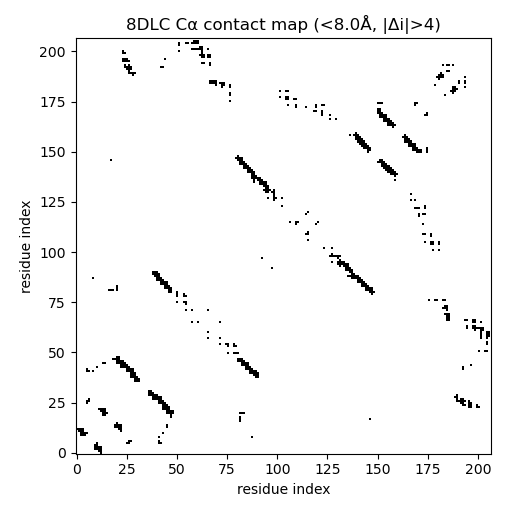 197 PHE A O 1
ATOM 2555 N N . ALA A 1 167 ? 37.21652 -17.79002 17.91056 1.000 23.20651 198 ALA A N 1
ATOM 2556 C CA . ALA A 1 167 ? 38.62544 -17.51682 17.66932 1.000 25.89428 198 ALA A CA 1
ATOM 2557 C C . ALA A 1 167 ? 39.03643 -16.29584 18.47134 1.000 28.77949 198 ALA A C 1
ATOM 2558 O O . ALA A 1 167 ? 38.29532 -15.31994 18.56056 1.000 24.90160 198 ALA A O 1
ATOM 2565 N N . THR A 1 168 ? 40.21555 -16.35474 19.06412 1.000 26.16332 199 THR A N 1
ATOM 2566 C CA . THR A 1 168 ? 40.79255 -15.24272 19.81610 1.000 28.06454 199 THR A CA 1
ATOM 2567 C C . THR A 1 168 ? 42.29655 -15.40152 19.70781 1.000 31.57383 199 THR A C 1
ATOM 2568 O O . THR A 1 168 ? 42.80566 -16.51845 19.57463 1.000 32.59967 199 THR A O 1
ATOM 2579 N N . GLU A 1 169 ? 43.00940 -14.27843 19.67077 1.000 36.31565 200 GLU A N 1
ATOM 2580 C CA . GLU A 1 169 ? 44.45537 -14.37923 19.47550 1.000 45.27838 200 GLU A CA 1
ATOM 2581 C C . GLU A 1 169 ? 45.07169 -15.13725 20.65432 1.000 42.29847 200 GLU A C 1
ATOM 2582 O O . GLU A 1 169 ? 44.60889 -15.04240 21.79942 1.000 43.33666 200 GLU A O 1
ATOM 2594 N N . GLY A 1 170 ? 46.08474 -15.94409 20.36107 1.000 49.07562 201 GLY A N 1
ATOM 2595 C CA . GLY A 1 170 ? 46.71303 -16.74910 21.39289 1.000 48.33588 201 GLY A CA 1
ATOM 2596 C C . GLY A 1 170 ? 46.22222 -18.18216 21.42086 1.000 50.38690 201 GLY A C 1
ATOM 2597 O O . GLY A 1 170 ? 47.01933 -19.12506 21.37964 1.000 48.31356 201 GLY A O 1
ATOM 2601 N N . LYS A 1 171 ? 44.91225 -18.35833 21.48909 1.000 46.92758 202 LYS A N 1
ATOM 2602 C CA . LYS A 1 171 ? 44.32344 -19.67742 21.62109 1.000 40.43014 202 LYS A CA 1
ATOM 2603 C C . LYS A 1 171 ? 44.01326 -20.25335 20.24110 1.000 40.05035 202 LYS A C 1
ATOM 2604 O O . LYS A 1 171 ? 43.90999 -19.53928 19.24118 1.000 41.93832 202 LYS A O 1
ATOM 2623 N N . GLU A 1 172 ? 43.90442 -21.57436 20.18602 1.000 42.05201 203 GLU A N 1
ATOM 2624 C CA . GLU A 1 172 ? 43.46928 -22.23231 18.95904 1.000 39.85480 203 GLU A CA 1
ATOM 2625 C C . GLU A 1 172 ? 41.95622 -22.06749 18.78133 1.000 35.58019 203 GLU A C 1
ATOM 2626 O O . GLU A 1 172 ? 41.21637 -21.84066 19.74349 1.000 36.58718 203 GLU A O 1
ATOM 2638 N N . GLU A 1 173 ? 41.50301 -22.17745 17.52941 1.000 36.09497 204 GLU A N 1
ATOM 2639 C CA . GLU A 1 173 ? 40.07595 -22.11361 17.24068 1.000 33.15865 204 GLU A CA 1
ATOM 2640 C C . GLU A 1 173 ? 39.35023 -23.22276 18.00572 1.000 36.90959 204 GLU A C 1
ATOM 2641 O O . GLU A 1 173 ? 39.82639 -24.35771 18.10154 1.000 39.33510 204 GLU A O 1
ATOM 2653 N N . SER A 1 174 ? 38.20929 -22.86695 18.59896 1.000 28.03199 205 SER A N 1
ATOM 2654 C CA . SER A 1 174 ? 37.27953 -23.79212 19.25106 1.000 32.63377 205 SER A CA 1
ATOM 2655 C C . SER A 1 174 ? 35.98039 -23.87122 18.44329 1.000 29.36081 205 SER A C 1
ATOM 2656 O O . SER A 1 174 ? 35.48017 -22.84725 17.97147 1.000 23.27010 205 SER A O 1
ATOM 2664 N N . LYS A 1 175 ? 35.44251 -25.09028 18.26729 1.000 25.51628 206 LYS A N 1
ATOM 2665 C CA . LYS A 1 175 ? 34.35437 -25.33634 17.32247 1.000 21.98618 206 LYS A CA 1
ATOM 2666 C C . LYS A 1 175 ? 33.30660 -26.29252 17.87959 1.000 26.01859 206 LYS A C 1
ATOM 2667 O O . LYS A 1 175 ? 33.62885 -27.21854 18.61245 1.000 24.72135 206 LYS A O 1
ATOM 2686 N N A ILE A 1 176 ? 32.03950 -26.06165 17.52384 0.550 22.30990 207 ILE A N 1
ATOM 2687 N N B ILE A 1 176 ? 32.05749 -26.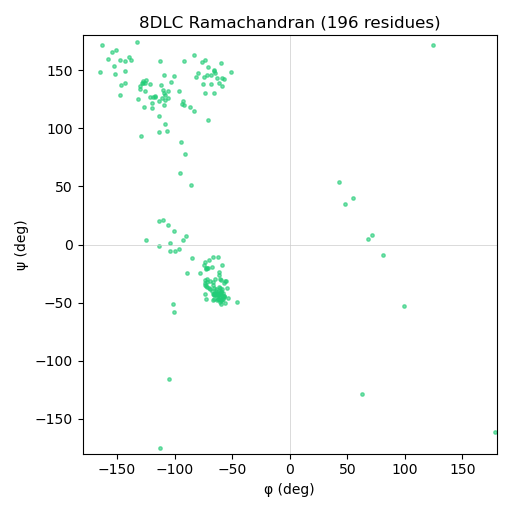10464 17.45383 0.450 22.34560 207 ILE A N 1
ATOM 2688 C CA A ILE A 1 176 ? 30.97867 -27.03481 17.77096 0.550 21.12814 207 ILE A CA 1
ATOM 2689 C CA B ILE A 1 176 ? 30.93667 -26.98682 17.81397 0.450 20.57557 207 ILE A CA 1
ATOM 2690 C C A ILE A 1 176 ? 30.03545 -27.04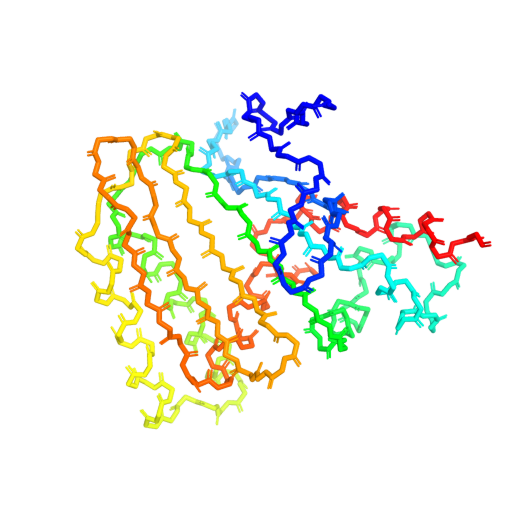583 16.57413 0.550 21.34254 207 ILE A C 1
ATOM 2691 C C B ILE A 1 176 ? 29.93446 -26.99785 16.66415 0.450 21.29111 207 ILE A C 1
ATOM 2692 O O A ILE A 1 176 ? 29.95719 -26.09178 15.79622 0.550 19.84697 207 ILE A O 1
ATOM 2693 O O B ILE A 1 176 ? 29.70721 -25.97483 16.01628 0.450 19.99671 207 ILE A O 1
ATOM 2724 N N . THR A 1 177 ? 29.29757 -28.14391 16.43818 1.000 21.82354 208 THR A N 1
ATOM 2725 C CA . THR A 1 177 ? 28.34039 -28.31295 15.34434 1.000 24.08286 208 THR A CA 1
ATOM 2726 C C . THR A 1 177 ? 26.97052 -28.47517 15.98658 1.000 24.42632 208 THR A C 1
ATOM 2727 O O . THR A 1 177 ? 26.78780 -29.30827 16.88155 1.000 23.83199 208 THR A O 1
ATOM 2738 N N . VAL A 1 178 ? 26.02934 -27.62226 15.57882 1.000 22.57378 209 VAL A N 1
ATOM 2739 C CA . VAL A 1 178 ? 24.64943 -27.68247 16.04307 1.000 23.62465 209 VAL A CA 1
ATOM 2740 C C . VAL A 1 178 ? 23.89236 -28.53749 15.03714 1.000 21.32818 209 VAL A C 1
ATOM 2741 O O . VAL A 1 178 ? 23.89410 -28.24139 13.83717 1.000 21.55446 209 VAL A O 1
ATOM 2754 N N . GLU A 1 179 ? 23.26058 -29.60261 15.51717 1.000 23.34552 210 GLU A N 1
ATOM 2755 C CA . GLU A 1 179 ? 22.61854 -30.56862 14.63321 1.000 26.40948 210 GLU A CA 1
ATOM 2756 C C . GLU A 1 179 ? 21.10852 -30.44181 14.60250 1.000 26.99941 210 GLU A C 1
ATOM 2757 O O . GLU A 1 179 ? 20.45445 -31.11382 13.78457 1.000 31.93450 210 GLU A O 1
ATOM 2769 N N . ASN A 1 180 ? 20.54356 -29.58795 15.43068 1.000 25.07712 211 ASN A N 1
ATOM 2770 C CA . ASN A 1 180 ? 19.09756 -29.45114 15.49895 1.000 21.18417 211 ASN A CA 1
ATOM 2771 C C . ASN A 1 180 ? 18.65525 -28.32212 14.58313 1.000 21.72307 211 ASN A C 1
ATOM 2772 O O . ASN A 1 180 ? 19.07313 -27.17308 14.77014 1.000 21.46565 211 ASN A O 1
ATOM 2783 N N . ALA A 1 181 ? 17.80311 -28.65915 13.60926 1.000 23.55773 212 ALA A N 1
ATOM 2784 C CA . ALA A 1 181 ? 17.39280 -27.69512 12.59141 1.000 22.64504 212 ALA A CA 1
ATOM 2785 C C . ALA A 1 181 ? 16.67576 -26.51226 13.21564 1.000 20.30464 212 ALA A C 1
ATOM 2786 O O . ALA A 1 181 ? 16.87554 -25.36620 12.81069 1.000 18.93319 212 ALA A O 1
ATOM 2793 N N . ASN A 1 182 ? 15.80398 -26.77345 14.19178 1.000 19.75966 213 ASN A N 1
ATOM 2794 C CA . ASN A 1 182 ? 15.02295 -25.68460 14.77301 1.000 19.90623 213 ASN A CA 1
ATOM 2795 C C . ASN A 1 182 ? 15.91395 -24.69754 15.50693 1.000 20.80167 213 ASN A C 1
ATOM 2796 O O . ASN A 1 182 ? 15.70578 -23.47756 15.42606 1.000 17.11569 213 ASN A O 1
ATOM 2807 N N . VAL A 1 183 ? 16.88716 -25.20348 16.27471 1.000 19.14402 214 VAL A N 1
ATOM 2808 C CA . VAL A 1 183 ? 17.79417 -24.30042 16.97161 1.000 16.25050 214 VAL A CA 1
ATOM 2809 C C . VAL A 1 183 ? 18.57688 -23.48124 15.95753 1.000 17.80599 214 VAL A C 1
ATOM 2810 O O . VAL A 1 183 ? 18.68575 -22.25924 16.09361 1.000 18.52913 214 VAL A O 1
ATOM 2823 N N . VAL A 1 184 ? 19.06577 -24.13009 14.89639 1.000 18.85186 215 VAL A N 1
ATOM 2824 C CA . VAL A 1 184 ? 19.81449 -23.43491 13.84231 1.000 16.81722 215 VAL A CA 1
ATOM 2825 C C . VAL A 1 184 ? 18.95223 -22.34697 13.19056 1.000 17.70930 215 VAL A C 1
ATOM 2826 O O . VAL A 1 184 ? 19.42804 -21.23988 12.92056 1.000 17.49045 215 VAL A O 1
ATOM 2839 N N . GLU A 1 185 ? 17.66822 -22.63311 12.96177 1.000 16.89331 216 GLU A N 1
ATOM 2840 C CA . GLU A 1 185 ? 16.80298 -21.64817 12.34601 1.000 17.57865 216 GLU A CA 1
ATOM 2841 C C . GLU A 1 185 ? 16.64099 -20.42526 13.23114 1.000 19.18556 216 GLU A C 1
ATOM 2842 O O . GLU A 1 185 ? 16.62576 -19.30323 12.73923 1.000 17.04218 216 GLU A O 1
ATOM 2854 N N . MET A 1 186 ? 16.47126 -20.62839 14.54515 1.000 18.60168 217 MET A N 1
ATOM 2855 C CA . MET A 1 186 ? 16.25528 -19.50449 15.44328 1.000 19.62403 217 MET A CA 1
ATOM 2856 C C . MET A 1 186 ? 17.52421 -18.69735 15.62912 1.000 17.97272 217 MET A C 1
ATOM 2857 O O . MET A 1 186 ? 17.45510 -17.48637 15.84923 1.000 17.48791 217 MET A O 1
ATOM 2871 N N . ILE A 1 187 ? 18.68727 -19.32619 15.52685 1.000 15.63957 218 ILE A N 1
ATOM 2872 C CA . ILE A 1 187 ? 19.93218 -18.55403 15.52468 1.000 14.64268 218 ILE A CA 1
ATOM 2873 C C . ILE A 1 187 ? 19.97884 -17.62193 14.32175 1.000 17.92194 218 ILE A C 1
ATOM 2874 O O . ILE A 1 187 ? 20.33371 -16.44089 14.44078 1.000 18.50498 218 ILE A O 1
ATOM 2890 N N . LYS A 1 188 ? 19.65768 -18.15087 13.13377 1.000 16.92935 219 LYS A N 1
ATOM 2891 C CA . LYS A 1 188 ? 19.56436 -17.30679 11.94385 1.000 19.27992 219 LYS A CA 1
ATOM 2892 C C . LYS A 1 188 ? 18.55425 -16.18193 12.16313 1.000 19.34516 219 LYS A C 1
ATOM 2893 O O . LYS A 1 188 ? 18.82505 -15.01588 11.86917 1.000 19.05551 219 LYS A O 1
ATOM 2912 N N . LYS A 1 189 ? 17.38840 -16.50213 12.74132 1.000 17.15875 220 LYS A N 1
ATOM 2913 C CA . LYS A 1 189 ? 16.39530 -15.44227 12.94159 1.000 15.31133 220 LYS A CA 1
ATOM 2914 C C . LYS A 1 189 ? 16.82936 -14.37830 13.95759 1.000 18.27639 220 LYS A C 1
ATOM 2915 O O . LYS A 1 189 ? 16.40819 -13.21135 13.86677 1.000 18.16703 220 LYS A O 1
ATOM 2934 N N . TRP A 1 190 ? 17.60359 -14.76228 14.96542 1.000 16.53944 221 TRP A N 1
ATOM 2935 C CA . TRP A 1 190 ? 18.10964 -13.78030 15.92041 1.000 20.23581 221 TRP A CA 1
ATOM 2936 C C . TRP A 1 190 ? 18.81736 -12.64515 15.18437 1.000 19.42195 221 TRP A C 1
ATOM 2937 O O . TRP A 1 190 ? 18.60026 -11.45920 15.45850 1.000 17.88929 221 TRP A O 1
ATOM 2958 N N . TYR A 1 191 ? 19.65523 -13.00196 14.22818 1.000 17.63542 222 TYR A N 1
ATOM 2959 C CA . TYR A 1 191 ? 20.44997 -12.04680 13.48412 1.000 18.27906 222 TYR A CA 1
ATOM 2960 C C . TYR A 1 191 ? 19.77067 -11.50579 12.24428 1.000 17.57979 222 TYR A C 1
ATOM 2961 O O . TYR A 1 191 ? 20.11645 -10.39771 11.80831 1.000 17.98919 222 TYR A O 1
ATOM 2979 N N . LEU A 1 192 ? 18.81766 -12.23086 11.66940 1.000 17.22789 223 LEU A N 1
ATOM 2980 C CA . LEU A 1 192 ? 18.37437 -11.88481 10.32451 1.000 15.32174 223 LEU A CA 1
ATOM 2981 C C . LEU A 1 192 ? 16.88531 -11.64198 10.15781 1.000 15.91712 223 LEU A C 1
ATOM 2982 O O . LEU A 1 192 ? 16.43707 -11.44795 9.00990 1.000 19.28670 223 LEU A O 1
ATOM 2998 N N . GLY A 1 193 ? 16.10551 -11.67517 11.22895 1.000 17.28713 224 GLY A N 1
ATOM 2999 C CA . GLY A 1 193 ? 14.63348 -11.66335 11.10822 1.000 20.35060 224 GLY A CA 1
ATOM 3000 C C . GLY A 1 193 ? 14.00929 -10.27442 11.00745 1.000 25.41528 224 GLY A C 1
ATOM 3001 O O . GLY A 1 193 ? 13.05038 -9.94860 11.73365 1.000 28.91503 224 GLY A O 1
ATOM 3003 N N . GLY A 1 194 ? 14.49801 -9.44128 10.10043 1.000 20.85678 225 GLY A N 1
ATOM 3004 C CA . GLY A 1 194 ? 13.77480 -8.23535 9.74666 1.000 18.17442 225 GLY A CA 1
ATOM 3005 C C . GLY A 1 194 ? 13.65690 -7.31146 10.94175 1.000 24.05081 225 GLY A C 1
ATOM 3006 O O . GLY A 1 194 ? 14.64298 -6.99039 11.61860 1.000 23.36807 225 GLY A O 1
ATOM 3010 N N . THR A 1 195 ? 12.42689 -6.88064 11.20802 1.000 22.40096 226 THR A N 1
ATOM 3011 C CA . THR A 1 195 ? 12.15797 -5.94876 12.29014 1.000 27.86871 226 THR A CA 1
ATOM 3012 C C . THR A 1 195 ? 12.41431 -6.55984 13.66504 1.000 23.18122 226 THR A C 1
ATOM 3013 O O . THR A 1 195 ? 12.42039 -5.82592 14.65210 1.000 27.38198 226 THR A O 1
ATOM 3024 N N . ARG A 1 196 ? 12.63349 -7.87382 13.75390 1.000 26.98816 227 ARG A N 1
ATOM 3025 C CA . ARG A 1 196 ? 12.91481 -8.53488 15.02779 1.000 30.23535 227 ARG A CA 1
ATOM 3026 C C . ARG A 1 196 ? 14.38388 -8.87771 15.18849 1.000 29.05898 227 ARG A C 1
ATOM 3027 O O . ARG A 1 196 ? 14.76914 -9.44774 16.20437 1.000 23.36129 227 ARG A O 1
ATOM 3048 N N . GLY A 1 197 ? 15.21166 -8.53853 14.21437 1.000 22.70025 228 GLY A N 1
ATOM 3049 C CA . GLY A 1 197 ? 16.62572 -8.81735 14.32708 1.000 23.25613 228 GLY A CA 1
ATOM 3050 C C . GLY A 1 197 ? 17.29282 -8.03836 15.43902 1.000 22.21053 228 GLY A C 1
ATOM 3051 O O . GLY A 1 197 ? 16.93773 -6.89943 15.75718 1.000 24.41210 228 GLY A O 1
ATOM 3055 N N . VAL A 1 198 ? 18.32700 -8.65427 16.00378 1.000 18.27732 229 VAL A N 1
ATOM 3056 C CA . VAL A 1 198 ? 19.06013 -8.05127 17.10770 1.000 22.05019 229 VAL A CA 1
ATOM 3057 C C . VAL A 1 198 ? 19.82689 -6.81314 16.64666 1.000 25.22361 229 VAL A C 1
ATOM 3058 O O . VAL A 1 198 ? 20.20993 -5.97915 17.46865 1.000 23.33884 229 VAL A O 1
ATOM 3071 N N . SER A 1 199 ? 20.06563 -6.66500 15.35062 1.000 21.24517 230 SER A N 1
ATOM 3072 C CA . SER A 1 199 ? 20.85739 -5.55986 14.83357 1.000 18.26513 230 SER A CA 1
ATOM 3073 C C . SER A 1 199 ? 20.08710 -4.87886 13.71776 1.000 25.04174 230 SER A C 1
ATOM 3074 O O . SER A 1 199 ? 20.18393 -5.28076 12.53671 1.000 20.04566 230 SER A O 1
ATOM 3082 N N . PRO A 1 200 ? 19.32503 -3.81999 14.04299 1.000 19.37350 231 PRO A N 1
ATOM 3083 C CA . PRO A 1 200 ? 18.61874 -3.08299 12.98418 1.000 17.13953 231 PRO A CA 1
ATOM 3084 C C . PRO A 1 200 ? 19.54647 -2.46779 11.94206 1.000 18.01744 231 PRO A C 1
ATOM 3085 O O . PRO A 1 200 ? 19.14924 -2.37774 10.76514 1.000 19.78646 231 PRO A O 1
ATOM 3096 N N . THR A 1 201 ? 20.78049 -2.09266 12.30986 1.000 21.14903 232 THR A N 1
ATOM 3097 C CA . THR A 1 201 ? 21.69423 -1.55746 11.30874 1.000 21.24037 232 THR A CA 1
ATOM 3098 C C . THR A 1 201 ? 22.04118 -2.62134 10.27059 1.000 19.76566 232 THR A C 1
ATOM 3099 O O . THR A 1 201 ? 22.07692 -2.33323 9.06760 1.000 19.99654 232 THR A O 1
ATOM 3110 N N . THR A 1 202 ? 22.27942 -3.85234 10.71344 1.000 20.12511 233 THR A N 1
ATOM 3111 C CA . THR A 1 202 ? 22.58138 -4.93423 9.77430 1.000 17.15002 233 THR A CA 1
ATOM 3112 C C . THR A 1 202 ? 21.40025 -5.20830 8.86250 1.000 21.11031 233 THR A C 1
ATOM 3113 O O . THR A 1 202 ? 21.56605 -5.42318 7.65045 1.000 18.96010 233 THR A O 1
ATOM 3124 N N . ILE A 1 203 ? 20.18834 -5.16950 9.41772 1.000 16.59640 234 ILE A N 1
ATOM 3125 C CA . ILE A 1 203 ? 18.98322 -5.38359 8.61393 1.000 16.74679 234 ILE A CA 1
ATOM 3126 C C . ILE A 1 203 ? 18.86989 -4.33352 7.51403 1.000 18.84053 234 ILE A C 1
ATOM 3127 O O . ILE A 1 203 ? 18.53171 -4.63747 6.35707 1.000 17.71410 234 ILE A O 1
ATOM 3143 N N . SER A 1 204 ? 19.10179 -3.07352 7.87209 1.000 19.89642 235 SER A N 1
ATOM 3144 C CA . SER A 1 204 ? 18.96948 -1.99245 6.90120 1.000 20.43465 235 SER A CA 1
ATOM 3145 C C . SER A 1 204 ? 20.01129 -2.11823 5.81300 1.000 19.64024 235 SER A C 1
ATOM 3146 O O . SER A 1 204 ? 19.72305 -1.89017 4.63707 1.000 19.58468 235 SER A O 1
ATOM 3154 N N . ALA A 1 205 ? 21.24140 -2.44311 6.18675 1.000 19.41701 236 ALA A N 1
ATOM 3155 C CA . ALA A 1 205 ? 22.29024 -2.61589 5.18854 1.000 18.82670 236 ALA A CA 1
ATOM 3156 C C . ALA A 1 205 ? 21.96421 -3.75386 4.23851 1.000 18.44177 236 ALA A C 1
ATOM 3157 O O . ALA A 1 205 ? 22.13197 -3.63674 3.02049 1.000 19.44783 236 ALA A O 1
ATOM 3164 N N . LEU A 1 206 ? 21.55745 -4.89595 4.77449 1.000 15.47197 237 LEU A N 1
ATOM 3165 C CA . LEU A 1 206 ? 21.19044 -6.01593 3.91247 1.000 19.43827 237 LEU A CA 1
ATOM 3166 C C . LEU A 1 206 ? 20.04822 -5.65400 2.98171 1.000 17.78094 237 LEU A C 1
ATOM 3167 O O . LEU A 1 206 ? 20.05104 -6.00590 1.79068 1.000 23.15994 237 LEU A O 1
ATOM 3183 N N . ALA A 1 207 ? 19.00825 -5.04918 3.54895 1.000 18.00186 238 ALA A N 1
ATOM 3184 C CA . ALA A 1 207 ? 17.82006 -4.70327 2.79120 1.000 20.08487 238 ALA A CA 1
ATOM 3185 C C . ALA A 1 207 ? 18.16173 -3.70313 1.70121 1.000 25.20441 238 ALA A C 1
ATOM 3186 O O . ALA A 1 207 ? 17.73054 -3.87010 0.55528 1.000 19.87803 238 ALA A O 1
ATOM 3193 N N . ASN A 1 208 ? 18.98666 -2.68705 2.01514 1.000 18.16723 239 ASN A N 1
ATOM 3194 C CA . ASN A 1 208 ? 19.40435 -1.76092 0.95014 1.000 20.49812 239 ASN A CA 1
ATOM 3195 C C . ASN A 1 208 ? 20.28425 -2.44972 -0.07908 1.000 20.95383 239 ASN A C 1
ATOM 3196 O O . ASN A 1 208 ? 20.13699 -2.22464 -1.29503 1.000 23.19292 239 ASN A O 1
ATOM 3207 N N . THR A 1 209 ? 21.22443 -3.27764 0.36168 1.000 20.76132 240 THR A N 1
ATOM 3208 C CA . THR A 1 209 ? 22.08233 -3.92645 -0.62653 1.000 21.96967 240 THR A CA 1
ATOM 3209 C C . THR A 1 209 ? 21.25729 -4.85248 -1.50945 1.000 20.82599 240 THR A C 1
ATOM 3210 O O . THR A 1 209 ? 21.41206 -4.86536 -2.74448 1.000 19.75567 240 THR A O 1
ATOM 3221 N N . LEU A 1 210 ? 20.34450 -5.61664 -0.90734 1.000 18.12611 241 LEU A N 1
ATOM 3222 C CA . LEU A 1 210 ? 19.58547 -6.56768 -1.72028 1.000 17.38883 241 LEU A CA 1
ATOM 3223 C C . LEU A 1 210 ? 18.58921 -5.85973 -2.61804 1.000 20.15336 241 LEU A C 1
ATOM 3224 O O . LEU A 1 210 ? 18.38206 -6.28166 -3.75404 1.000 20.40358 241 LEU A O 1
ATOM 3240 N N . ALA A 1 211 ? 17.9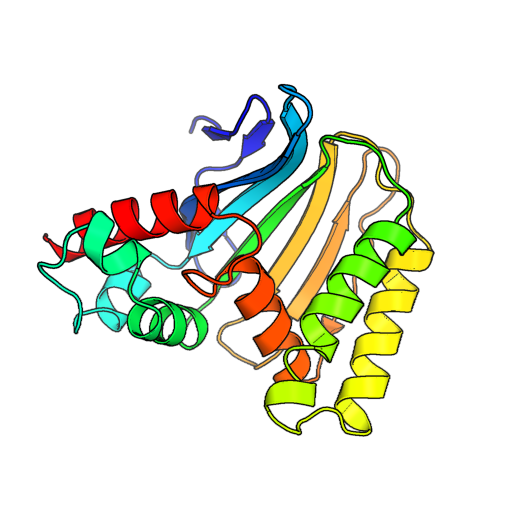6916 -4.77585 -2.13784 1.000 17.81631 242 ALA A N 1
ATOM 3241 C CA . ALA A 1 211 ? 17.08291 -4.00589 -3.00161 1.000 18.43109 242 ALA A CA 1
ATOM 3242 C C . ALA A 1 211 ? 17.80861 -3.51570 -4.24071 1.000 21.97379 242 ALA A C 1
ATOM 3243 O O . ALA A 1 211 ? 17.28642 -3.61367 -5.35862 1.000 23.41832 242 ALA A O 1
ATOM 3250 N N . THR A 1 212 ? 19.02358 -3.00556 -4.07689 1.000 21.01955 243 THR A N 1
ATOM 3251 C CA . THR A 1 212 ? 19.77831 -2.54437 -5.23799 1.000 23.50215 243 THR A CA 1
ATOM 3252 C C . THR A 1 212 ? 20.06528 -3.69925 -6.18214 1.000 25.56092 243 THR A C 1
ATOM 3253 O O . THR A 1 212 ? 19.91304 -3.58017 -7.39210 1.000 24.26789 243 THR A O 1
ATOM 3264 N N . GLU A 1 213 ? 20.54652 -4.82623 -5.65432 1.000 24.01195 244 GLU A N 1
ATOM 3265 C CA . GLU A 1 213 ? 20.83850 -5.94212 -6.55746 1.000 22.91680 244 GLU A CA 1
ATOM 3266 C C . GLU A 1 213 ? 19.55944 -6.45123 -7.22427 1.000 25.79239 244 GLU A C 1
ATOM 3267 O O . GLU A 1 213 ? 19.55125 -6.75914 -8.42829 1.000 25.71656 244 GLU A O 1
ATOM 3279 N N . LEU A 1 214 ? 18.45758 -6.48343 -6.48207 1.000 20.35427 245 LEU A N 1
ATOM 3280 C CA . LEU A 1 214 ? 17.20553 -6.95555 -7.06287 1.000 24.61594 245 LEU A CA 1
ATOM 3281 C C . LEU A 1 214 ? 16.61222 -6.01154 -8.10169 1.000 30.43078 245 LEU A C 1
ATOM 3282 O O . LEU A 1 214 ? 15.69414 -6.42159 -8.82455 1.000 30.41769 245 LEU A O 1
ATOM 3298 N N . SER A 1 215 ? 17.09304 -4.77647 -8.19768 1.000 23.45251 246 SER A N 1
ATOM 3299 C CA . SER A 1 215 ? 16.57575 -3.83745 -9.17050 1.000 24.68039 246 SER A CA 1
ATOM 3300 C C . SER A 1 215 ? 17.24151 -3.98526 -10.52964 1.000 28.35850 246 SER A C 1
ATOM 3301 O O . SER A 1 215 ? 16.75426 -3.39524 -11.50150 1.000 28.98666 246 SER A O 1
ATOM 3309 N N . LYS A 1 216 ? 18.32560 -4.74711 -10.61190 1.000 26.00404 247 LYS A N 1
ATOM 3310 C CA . LYS A 1 216 ? 19.10839 -4.87092 -11.80906 1.000 27.27820 247 LYS A CA 1
ATOM 3311 C C . LYS A 1 216 ? 18.59337 -6.00491 -12.70005 1.000 36.45057 247 LYS A C 1
ATOM 3312 O O . LYS A 1 216 ? 19.05518 -6.14676 -13.84515 1.000 38.94490 247 LYS A O 1
#

B-factor: mean 31.14, std 13.05, range [12.01, 108.97]

Radius of gyration: 16.49 Å; Cα contacts (8 Å, |Δi|>4): 423; chains: 1; bounding box: 41×42×42 Å

InterPro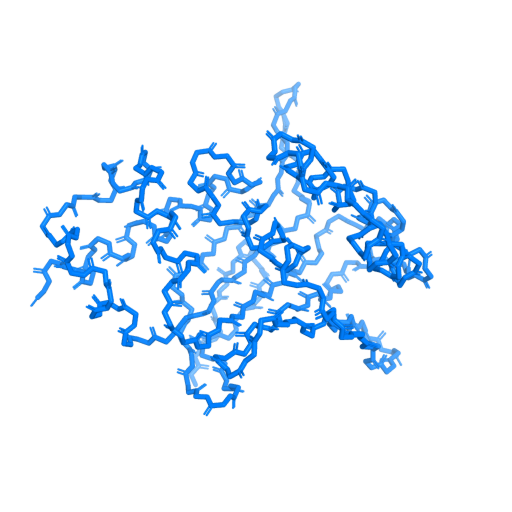 domains:
  IPR016087 Chalcone isomerase [PF02431] (46-242)
  IPR016088 Chalcone isomerase, 3-layer sandwich [G3DSA:3.50.70.10] (50-222)
  IPR016089 Chalcone isomerase, orthogonal bundle domain superfamily [G3DSA:1.10.890.20] (91-242)
  IPR036298 Chalcone isomerase superfamily [SSF54626] (41-246)
  IPR044191 Chalcone--flavonone isomerase 3-like [PTHR47588] (39-247)

Sequence (207 aa):
TEMVMVDEIPFPPQITTAKPLCLLGYGITDIEIHFLLQIKFTAIGVYLEPEIVGHLQPWKGKSGKELAENDDFFEALISAPGEKFLRIVVIKEIKGSQYGVQLESAVRDRRLAADDKYEEEEEEALEKVVEFFQSKYFKKDSIITFHFPATSFTAEIVFATEGKEESKIITVENANVVEMIKKWYLGGTRGVSPTTISALANTLATELSK

Foldseek 3Di:
DDFDQAVNDTDRQWDDDVHIWGFQFKFFFWDQPPNDIDTFKIKTKTFDPCVLVQQLVCFPPALVVLLQDLVSLVSSLVPAFKIKMKIFGADKDQLLVVLVVLLCQLCVVCVVVVNCDDLLVVLSVVSSVQSNPDTRDGRWMWMWIQGNPALKIKIWTDDPPDDIDIDIRRDNSSSSSSSCCQGRRPNHSGSRRSSSNSNSSNVVSHD